Protein AF-A0A2V8QNL8-F1 (afdb_monomer)

Mean predicted aligned error: 15.17 Å

Solvent-accessible surface area (backbone atoms only — not comparable to full-atom values): 14678 Å² total; per-residue (Å²): 123,71,48,75,47,72,72,61,85,53,64,70,56,52,51,50,39,49,54,65,70,40,62,40,84,85,78,70,39,63,79,64,51,62,80,66,49,17,72,78,69,76,38,58,62,91,46,43,66,59,54,35,57,70,34,32,51,38,27,34,84,82,49,39,17,78,85,78,63,50,55,43,69,48,94,40,76,65,52,44,54,50,49,53,55,48,35,75,71,65,78,61,47,75,45,70,68,62,52,50,53,50,53,50,51,53,50,54,52,50,50,53,50,50,53,51,50,51,51,51,52,50,53,49,49,53,51,44,45,51,48,38,40,54,55,25,57,67,50,74,78,48,88,70,80,51,83,88,70,56,50,72,69,57,51,53,42,50,57,51,49,59,72,73,66,51,100,80,66,64,68,66,62,58,52,63,73,62,71,80,74,83,80,89,58,92,79,55,78,82,76,74,86,75,77,78,67,55,73,70,54,54,50,51,42,50,51,58,32,42,77,68,63,74,55,81,62,56,69,85,61,61,53,69,31,45,40,72,54,91,94,39,84,74,45,7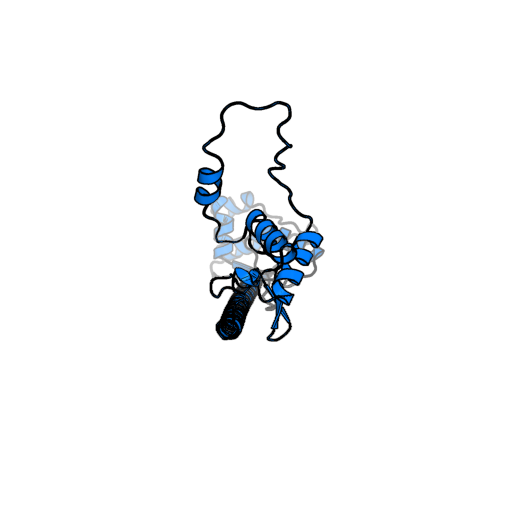8,43,73,84,62,64,127

Nearest PDB structures (foldseek):
  5yzg-assembly1_L  TM=1.774E-01  e=3.575E+00  Homo sapiens

pLDDT: mean 75.24, std 19.4, range [27.64, 95.44]

Foldseek 3Di:
DWDKDFPDPPPLLVVLLCLQPDADPPVRDRPDDLVNSCVVSVHPSVCSLVSSVNGIWTWDPQAAAPPPRHTDTDSHPVSVVVVVVVCVVPVHDHDPVVVVVVVVVVVVVVVVVVVVVVVVVVVVQVLLLVLLVVQQVVLVPDDDQDPVNDDPVLVVLVVVLLLQDDPDDDPVVVVVVPPDDDDDDPPPDPPPSDPNDDPVVNVVSVVVCVVVSNDGRDSPDGSQQFDDDPSDTPDGHNVSPD

Structure (mmCIF, N/CA/C/O backbone):
data_AF-A0A2V8QNL8-F1
#
_entry.id   AF-A0A2V8QNL8-F1
#
loop_
_atom_site.group_PDB
_atom_site.id
_atom_site.type_symbol
_atom_site.label_atom_id
_atom_site.label_alt_id
_atom_site.label_comp_id
_atom_site.label_asym_id
_atom_site.label_entity_id
_atom_site.label_seq_id
_atom_site.pdbx_PDB_ins_code
_atom_site.Cartn_x
_atom_site.Cartn_y
_atom_site.Cartn_z
_atom_site.occupancy
_atom_site.B_iso_or_equiv
_atom_site.auth_seq_id
_atom_site.auth_comp_id
_atom_site.auth_asym_id
_atom_site.auth_atom_id
_atom_site.pdbx_PDB_model_num
ATOM 1 N N . MET A 1 1 ? 15.454 -11.664 -29.524 1.00 58.16 1 MET A N 1
ATOM 2 C CA . MET A 1 1 ? 16.053 -10.457 -30.137 1.00 58.16 1 MET A CA 1
ATOM 3 C C . MET A 1 1 ? 15.243 -9.260 -29.664 1.00 58.16 1 MET A C 1
ATOM 5 O O . MET A 1 1 ? 14.024 -9.381 -29.619 1.00 58.16 1 MET A O 1
ATOM 9 N N . SER A 1 2 ? 15.881 -8.173 -29.230 1.00 70.50 2 SER A N 1
ATOM 10 C CA . SER A 1 2 ? 15.188 -6.913 -28.929 1.00 70.50 2 SER A CA 1
ATOM 11 C C . SER A 1 2 ? 14.752 -6.240 -30.235 1.00 70.50 2 SER A C 1
ATOM 13 O O . SER A 1 2 ? 15.436 -6.346 -31.251 1.00 70.50 2 SER A O 1
ATOM 15 N N . THR A 1 3 ? 13.598 -5.577 -30.219 1.00 83.12 3 THR A N 1
ATOM 16 C CA . THR A 1 3 ? 13.119 -4.756 -31.337 1.00 83.12 3 THR A CA 1
ATOM 17 C C . THR A 1 3 ? 13.570 -3.324 -31.090 1.00 83.12 3 THR A C 1
ATOM 19 O O . THR A 1 3 ? 13.261 -2.763 -30.036 1.00 83.12 3 THR A O 1
ATOM 22 N N . THR A 1 4 ? 14.313 -2.742 -32.031 1.00 87.88 4 THR A N 1
ATOM 23 C CA . THR A 1 4 ? 14.786 -1.356 -31.958 1.00 87.88 4 THR A CA 1
ATOM 24 C C . THR A 1 4 ? 13.962 -0.465 -32.878 1.00 87.88 4 THR A C 1
ATOM 26 O O . THR A 1 4 ? 13.873 -0.698 -34.083 1.00 87.88 4 THR A O 1
ATOM 29 N N . LYS A 1 5 ? 13.359 0.577 -32.307 1.00 91.12 5 LYS A N 1
ATOM 30 C CA . LYS A 1 5 ? 12.703 1.653 -33.053 1.00 91.12 5 LYS A CA 1
ATOM 31 C C . LYS A 1 5 ? 13.628 2.865 -33.053 1.00 91.12 5 LYS A C 1
ATOM 33 O O . LYS A 1 5 ? 13.980 3.354 -31.984 1.00 91.12 5 LYS A O 1
ATOM 38 N N . PHE A 1 6 ? 14.036 3.337 -34.226 1.00 93.38 6 PHE A N 1
ATOM 39 C CA . PHE A 1 6 ? 14.915 4.504 -34.344 1.00 93.38 6 PHE A CA 1
ATOM 40 C C . PHE A 1 6 ? 14.104 5.803 -34.264 1.00 93.38 6 PHE A C 1
ATOM 42 O O . PHE A 1 6 ? 12.992 5.876 -34.786 1.00 93.38 6 PHE A O 1
ATOM 49 N N . LEU A 1 7 ? 14.657 6.797 -33.572 1.00 92.75 7 LEU A N 1
ATOM 50 C CA . LEU A 1 7 ? 14.067 8.122 -33.345 1.00 92.75 7 LEU A CA 1
ATOM 51 C C . LEU A 1 7 ? 14.741 9.217 -34.188 1.00 92.75 7 LEU A C 1
ATOM 53 O O . LEU A 1 7 ? 14.333 10.372 -34.135 1.00 92.75 7 LEU A O 1
ATOM 57 N N . THR A 1 8 ? 15.774 8.857 -34.947 1.00 92.00 8 THR A N 1
ATOM 58 C CA . THR A 1 8 ? 16.546 9.743 -35.823 1.00 92.00 8 THR A CA 1
ATOM 59 C C . THR A 1 8 ? 16.680 9.124 -37.212 1.00 92.00 8 THR A C 1
ATOM 61 O O . THR A 1 8 ? 16.542 7.908 -37.361 1.00 92.00 8 THR A O 1
ATOM 64 N N . GLU A 1 9 ? 16.976 9.962 -38.202 1.00 91.75 9 GLU A N 1
ATOM 65 C CA . GLU A 1 9 ? 17.291 9.576 -39.584 1.00 91.75 9 GLU A CA 1
ATOM 66 C C . GLU A 1 9 ? 18.806 9.523 -39.850 1.00 91.75 9 GLU A C 1
ATOM 68 O O . GLU A 1 9 ? 19.230 9.073 -40.910 1.00 91.75 9 GLU A O 1
ATOM 73 N N . ASP A 1 10 ? 19.637 9.950 -38.890 1.00 92.44 10 ASP A N 1
ATOM 74 C CA . ASP A 1 10 ? 21.097 9.900 -39.013 1.00 92.44 10 ASP A CA 1
ATOM 75 C C . ASP A 1 10 ? 21.589 8.443 -39.074 1.00 92.44 10 ASP A C 1
ATOM 77 O O . ASP A 1 10 ? 21.612 7.722 -38.069 1.00 92.44 10 ASP A O 1
ATOM 81 N N . GLU A 1 11 ? 22.013 8.015 -40.266 1.00 92.38 11 GLU A N 1
ATOM 82 C CA . GLU A 1 11 ? 22.490 6.656 -40.532 1.00 92.38 11 GLU A CA 1
ATOM 83 C C . GLU A 1 11 ? 23.670 6.249 -39.641 1.00 92.38 11 GLU A C 1
ATOM 85 O O . GLU A 1 11 ? 23.767 5.084 -39.237 1.00 92.38 11 GLU A O 1
ATOM 90 N N . HIS A 1 12 ? 24.538 7.198 -39.278 1.00 92.31 12 HIS A N 1
ATOM 91 C CA . HIS A 1 12 ? 25.698 6.937 -38.433 1.00 92.31 12 HIS A CA 1
ATOM 92 C C . HIS A 1 12 ? 25.268 6.604 -36.996 1.00 92.31 12 HIS A C 1
ATOM 94 O O . HIS A 1 12 ? 25.759 5.642 -36.393 1.00 92.31 12 HIS A O 1
ATOM 100 N N . LEU A 1 13 ? 24.282 7.329 -36.458 1.00 92.12 13 LEU A N 1
ATOM 101 C CA . LEU A 1 13 ? 23.710 7.043 -35.137 1.00 92.12 13 LEU A CA 1
ATOM 102 C C . LEU A 1 13 ? 22.849 5.773 -35.143 1.00 92.12 13 LEU A C 1
ATOM 104 O O . LEU A 1 13 ? 22.927 4.968 -34.210 1.00 92.12 13 LEU A O 1
ATOM 108 N N . ILE A 1 14 ? 22.089 5.529 -36.214 1.00 93.31 14 ILE A N 1
ATOM 109 C CA . ILE A 1 14 ? 21.338 4.277 -36.397 1.00 93.31 14 ILE A CA 1
ATOM 110 C C . ILE A 1 14 ? 22.293 3.077 -36.375 1.00 93.31 14 ILE A C 1
ATOM 112 O O . ILE A 1 14 ? 22.016 2.075 -35.705 1.00 93.31 14 ILE A O 1
ATOM 116 N N . GLN A 1 15 ? 23.432 3.164 -37.068 1.00 93.06 15 GLN A N 1
ATOM 117 C CA . GLN A 1 15 ? 24.430 2.095 -37.086 1.00 93.06 15 GLN A CA 1
ATOM 118 C C . GLN A 1 15 ? 25.045 1.861 -35.700 1.00 93.06 15 GLN A C 1
ATOM 120 O O . GLN A 1 15 ? 25.181 0.705 -35.286 1.00 93.06 15 GLN A O 1
ATOM 125 N N . LEU A 1 16 ? 25.349 2.929 -34.954 1.00 92.94 16 LEU A N 1
ATOM 126 C CA . LEU A 1 16 ? 25.790 2.830 -33.560 1.00 92.94 16 LEU A CA 1
ATOM 127 C C . LEU A 1 16 ? 24.760 2.085 -32.703 1.00 92.94 16 LEU A C 1
ATOM 129 O O . LEU A 1 16 ? 25.118 1.151 -31.987 1.00 92.94 16 LEU A O 1
ATOM 133 N N . ALA A 1 17 ? 23.486 2.472 -32.787 1.00 92.25 17 ALA A N 1
ATOM 134 C CA . ALA A 1 17 ? 22.404 1.855 -32.027 1.00 92.25 17 ALA A CA 1
ATOM 135 C C . ALA A 1 17 ? 22.202 0.371 -32.387 1.00 92.25 17 ALA A C 1
ATOM 137 O O . ALA A 1 17 ? 21.969 -0.448 -31.495 1.00 92.25 17 ALA A O 1
ATOM 138 N N . ARG A 1 18 ? 22.356 -0.004 -33.667 1.00 92.31 18 ARG A 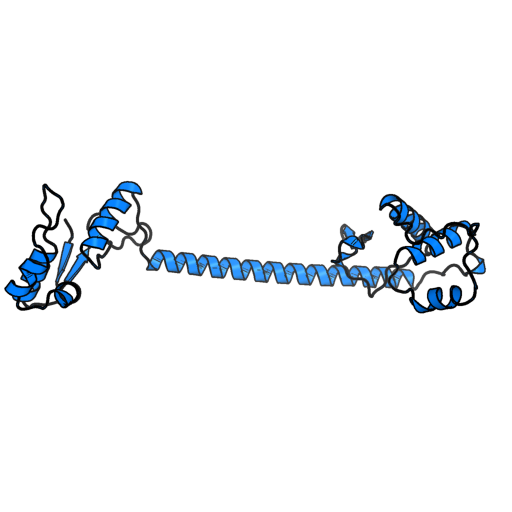N 1
ATOM 139 C CA . ARG A 1 18 ? 22.322 -1.410 -34.114 1.00 92.31 18 ARG A CA 1
ATOM 140 C C . ARG A 1 18 ? 23.447 -2.230 -33.490 1.00 92.31 18 ARG A C 1
ATOM 142 O O . ARG A 1 18 ? 23.162 -3.248 -32.873 1.00 92.31 18 ARG A O 1
ATOM 149 N N . LEU A 1 19 ? 24.695 -1.766 -33.588 1.00 92.12 19 LEU A N 1
ATOM 150 C CA . LEU A 1 19 ? 25.849 -2.450 -32.984 1.00 92.12 19 LEU A CA 1
ATOM 151 C C . LEU A 1 19 ? 25.768 -2.460 -31.452 1.00 92.12 19 LEU A C 1
ATOM 153 O O . LEU A 1 19 ? 26.225 -3.393 -30.792 1.00 92.12 19 LEU A O 1
ATOM 157 N N . TYR A 1 20 ? 25.169 -1.425 -30.860 1.00 92.31 20 TYR A N 1
ATOM 158 C CA . TYR A 1 20 ? 24.947 -1.382 -29.425 1.00 92.31 20 TYR A CA 1
ATOM 159 C C . TYR A 1 20 ? 23.967 -2.477 -28.977 1.00 92.31 20 TYR A C 1
ATOM 161 O O . TYR A 1 20 ? 24.237 -3.163 -27.994 1.00 92.31 20 TYR A O 1
ATOM 169 N N . TRP A 1 21 ? 22.852 -2.671 -29.677 1.00 92.31 21 TRP A N 1
ATOM 170 C CA . TRP A 1 21 ? 21.838 -3.662 -29.300 1.00 92.31 21 TRP A CA 1
ATOM 171 C C . TRP A 1 21 ? 22.020 -5.039 -29.947 1.00 92.31 21 TRP A C 1
ATOM 173 O O . TRP A 1 21 ? 21.211 -5.934 -29.701 1.00 92.31 21 TRP A O 1
ATOM 183 N N . GLU A 1 22 ? 23.079 -5.227 -30.733 1.00 90.25 22 GLU A N 1
ATOM 184 C CA . GLU A 1 22 ? 23.431 -6.517 -31.314 1.00 90.25 22 GLU A CA 1
ATOM 185 C C . GLU A 1 22 ? 23.706 -7.546 -30.213 1.00 90.25 22 GLU A C 1
ATOM 187 O O . GLU A 1 22 ? 24.444 -7.290 -29.260 1.00 90.25 22 GLU A O 1
ATOM 192 N N . LEU A 1 23 ? 23.080 -8.711 -30.350 1.00 86.75 23 LEU A N 1
ATOM 193 C CA . LEU A 1 23 ? 23.221 -9.836 -29.440 1.00 86.75 23 LEU A CA 1
ATOM 194 C C . LEU A 1 23 ? 23.772 -11.017 -30.216 1.00 86.75 23 LEU A C 1
ATOM 196 O O . LEU A 1 23 ? 23.202 -11.401 -31.242 1.00 86.75 23 LEU A O 1
ATOM 200 N N . ASP A 1 24 ? 24.823 -11.615 -29.675 1.00 85.00 24 ASP A N 1
ATOM 201 C CA . ASP A 1 24 ? 25.287 -12.912 -30.129 1.00 85.00 24 ASP A CA 1
ATOM 202 C C . ASP A 1 24 ? 24.191 -13.953 -29.851 1.00 85.00 24 ASP A C 1
ATOM 204 O O . ASP A 1 24 ? 23.648 -14.034 -28.742 1.00 85.00 24 ASP A O 1
ATOM 208 N N . ARG A 1 25 ? 23.802 -14.715 -30.876 1.00 77.19 25 ARG A N 1
ATOM 209 C CA . ARG A 1 25 ? 22.722 -15.705 -30.764 1.00 77.19 25 ARG A CA 1
ATOM 210 C C . ARG A 1 25 ? 23.146 -16.931 -29.958 1.00 77.19 25 ARG A C 1
ATOM 212 O O . ARG A 1 25 ? 22.280 -17.536 -29.325 1.00 77.19 25 ARG A O 1
ATOM 219 N N . GLU A 1 26 ? 24.430 -17.276 -29.980 1.00 77.31 26 GLU A N 1
ATOM 220 C CA . GLU A 1 26 ? 24.973 -18.459 -29.314 1.00 77.31 26 GLU A CA 1
ATOM 221 C C . GLU A 1 26 ? 25.292 -18.142 -27.855 1.00 77.31 26 GLU A C 1
ATOM 223 O O . GLU A 1 26 ? 24.767 -18.783 -26.942 1.00 77.31 26 GLU A O 1
ATOM 228 N N . GLU A 1 27 ? 26.066 -17.081 -27.622 1.00 75.19 27 GLU A N 1
ATOM 229 C CA . GLU A 1 27 ? 26.502 -16.713 -26.273 1.00 75.19 27 GLU A CA 1
ATOM 230 C C . GLU A 1 27 ? 25.476 -15.869 -25.499 1.00 75.19 27 GLU A C 1
ATOM 232 O O . GLU A 1 27 ? 25.607 -15.676 -24.287 1.00 75.19 27 GLU A O 1
ATOM 237 N N . LYS A 1 28 ? 24.435 -15.352 -26.174 1.00 77.88 28 LYS A N 1
ATOM 238 C CA . LYS A 1 28 ? 23.442 -14.410 -25.610 1.00 77.88 28 LYS A CA 1
ATOM 239 C C . LYS A 1 28 ? 24.093 -13.189 -24.944 1.00 77.88 28 LYS A C 1
ATOM 241 O O . LYS A 1 28 ? 23.528 -12.597 -24.019 1.00 77.88 28 LYS A O 1
ATOM 246 N N . THR A 1 29 ? 25.276 -12.810 -25.413 1.00 84.19 29 THR A N 1
ATOM 247 C CA . THR A 1 29 ? 26.090 -11.702 -24.910 1.00 84.19 29 THR A CA 1
ATOM 248 C C . THR A 1 29 ? 26.121 -10.559 -25.924 1.00 84.19 29 THR A C 1
ATOM 250 O O . THR A 1 29 ? 25.697 -10.697 -27.070 1.00 84.19 29 THR A O 1
ATOM 253 N N . PHE A 1 30 ? 26.577 -9.386 -25.482 1.00 89.44 30 PHE A N 1
ATOM 254 C CA . PHE A 1 30 ? 26.785 -8.240 -26.366 1.00 89.44 30 PHE A CA 1
ATOM 255 C C . PHE A 1 30 ? 28.228 -8.277 -26.894 1.00 89.44 30 PHE A C 1
ATOM 257 O O . PHE A 1 30 ? 29.138 -8.013 -26.101 1.00 89.44 30 PHE A O 1
ATOM 264 N N . PRO A 1 31 ? 28.458 -8.557 -28.191 1.00 87.69 31 PRO A N 1
ATOM 265 C CA . PRO A 1 31 ? 29.802 -8.789 -28.724 1.00 87.69 31 PRO A CA 1
ATOM 266 C C . PRO A 1 31 ? 30.654 -7.511 -28.740 1.00 87.69 31 PRO A C 1
ATOM 268 O O . PRO A 1 31 ? 31.860 -7.542 -28.498 1.00 87.69 31 PRO A O 1
ATOM 271 N N . HIS A 1 32 ? 30.030 -6.349 -28.961 1.00 88.50 32 HIS A N 1
ATOM 272 C CA . HIS A 1 32 ? 30.741 -5.070 -29.051 1.00 88.50 32 HIS A CA 1
ATOM 273 C C . HIS A 1 32 ? 30.862 -4.394 -27.690 1.00 88.50 32 HIS A C 1
ATOM 275 O O . HIS A 1 32 ? 29.868 -3.919 -27.135 1.00 88.50 32 HIS A O 1
ATOM 281 N N . GLN A 1 33 ? 32.077 -4.266 -27.158 1.00 87.44 33 GLN A N 1
ATOM 282 C CA . GLN A 1 33 ? 32.316 -3.514 -25.923 1.00 87.44 33 GLN A CA 1
ATOM 283 C C . GLN A 1 33 ? 32.180 -2.000 -26.146 1.00 87.44 33 GLN A C 1
ATOM 285 O O . GLN A 1 33 ? 32.613 -1.473 -27.171 1.00 87.44 33 GLN A O 1
ATOM 290 N N . LEU A 1 34 ? 31.683 -1.258 -25.148 1.00 87.06 34 LEU A N 1
ATOM 291 C CA . LEU A 1 34 ? 31.524 0.206 -25.245 1.00 87.06 34 LEU A CA 1
ATOM 292 C C . LEU A 1 34 ? 32.842 0.926 -25.574 1.00 87.06 34 LEU A C 1
ATOM 294 O O . LEU A 1 34 ? 32.853 1.872 -26.355 1.00 87.06 34 LEU A O 1
ATOM 298 N N . LYS A 1 35 ? 33.963 0.434 -25.027 1.00 87.25 35 LYS A N 1
ATOM 299 C CA . LYS A 1 35 ? 35.310 0.961 -25.295 1.00 87.25 35 LYS A CA 1
ATOM 300 C C . LYS A 1 35 ? 35.730 0.822 -26.761 1.00 87.25 35 LYS A C 1
ATOM 302 O O . LYS A 1 35 ? 36.497 1.647 -27.235 1.00 87.25 35 LYS A O 1
ATOM 307 N N . SER A 1 36 ? 35.227 -0.197 -27.461 1.00 89.38 36 SER A N 1
ATOM 308 C CA . SER A 1 36 ? 35.508 -0.418 -28.886 1.00 89.38 36 SER A CA 1
ATOM 309 C C . SER A 1 36 ? 34.624 0.438 -29.799 1.00 89.38 36 SER A C 1
ATOM 311 O O . SER A 1 36 ? 35.075 0.896 -30.845 1.00 89.38 36 SER A O 1
ATOM 313 N N . LEU A 1 37 ? 33.385 0.717 -29.380 1.00 90.81 37 LEU A N 1
ATOM 314 C CA . LEU A 1 37 ? 32.440 1.536 -30.144 1.00 90.81 37 LEU A CA 1
ATOM 315 C C . LEU A 1 37 ? 32.742 3.039 -30.029 1.00 90.81 37 LEU A C 1
ATOM 317 O O . LEU A 1 37 ? 32.618 3.760 -31.011 1.00 90.81 37 LEU A O 1
ATOM 321 N N . ALA A 1 38 ? 33.183 3.509 -28.860 1.00 90.44 38 ALA A N 1
ATOM 322 C CA . ALA A 1 38 ? 33.476 4.922 -28.603 1.00 90.44 38 ALA A CA 1
ATOM 323 C C . ALA A 1 38 ? 34.408 5.595 -29.643 1.00 90.44 38 ALA A C 1
ATOM 325 O O . ALA A 1 38 ? 33.994 6.592 -30.239 1.00 90.44 38 ALA A O 1
ATOM 326 N N . PRO A 1 39 ? 35.620 5.072 -29.935 1.00 89.75 39 PRO A N 1
ATOM 327 C CA . PRO A 1 39 ? 36.499 5.681 -30.934 1.00 89.75 39 PRO A CA 1
ATOM 328 C C . PRO A 1 39 ? 35.952 5.549 -32.361 1.00 89.75 39 PRO A C 1
ATOM 330 O O . PRO A 1 39 ? 36.131 6.461 -33.161 1.00 89.75 39 PRO A O 1
ATOM 333 N N . ARG A 1 40 ? 35.244 4.454 -32.677 1.00 90.88 40 ARG A N 1
ATOM 334 C CA . ARG A 1 40 ? 34.705 4.182 -34.021 1.00 90.88 40 ARG A CA 1
ATOM 335 C C . ARG A 1 40 ? 33.639 5.189 -34.456 1.00 90.88 40 ARG A C 1
ATOM 337 O O . ARG A 1 40 ? 33.535 5.468 -35.642 1.00 90.88 40 ARG A O 1
ATOM 344 N N . PHE A 1 41 ? 32.879 5.722 -33.504 1.00 91.88 41 PHE A N 1
ATOM 345 C CA . PHE A 1 41 ? 31.808 6.690 -33.756 1.00 91.88 41 PHE A CA 1
ATOM 346 C C . PHE A 1 41 ? 32.153 8.103 -33.259 1.00 91.88 41 PHE A C 1
ATOM 348 O O . PHE A 1 41 ? 31.270 8.952 -33.196 1.00 91.88 41 PHE A O 1
ATOM 355 N N . ALA A 1 42 ? 33.414 8.357 -32.881 1.00 91.44 42 ALA A N 1
ATOM 356 C CA . ALA A 1 42 ? 33.881 9.635 -32.333 1.00 91.44 42 ALA A CA 1
ATOM 357 C C . ALA A 1 42 ? 33.048 10.161 -31.137 1.00 91.44 42 ALA A C 1
ATOM 359 O O . ALA A 1 42 ? 32.912 11.368 -30.939 1.00 91.44 42 ALA A O 1
ATOM 360 N N . ILE A 1 43 ? 32.508 9.257 -30.309 1.00 91.12 43 ILE A N 1
ATOM 361 C CA . ILE A 1 43 ? 31.683 9.593 -29.138 1.00 91.12 43 ILE A CA 1
ATOM 362 C C . ILE A 1 43 ? 32.417 9.173 -27.859 1.00 91.12 43 ILE A C 1
ATOM 364 O O . ILE A 1 43 ? 32.839 8.020 -27.743 1.00 91.12 43 ILE A O 1
ATOM 368 N N . PRO A 1 44 ? 32.532 10.052 -26.846 1.00 90.81 44 PRO A N 1
ATOM 369 C CA . PRO A 1 44 ? 33.084 9.681 -25.548 1.00 90.81 44 PRO A CA 1
ATOM 370 C C . PRO A 1 44 ? 32.356 8.478 -24.931 1.00 90.81 44 PRO A C 1
ATOM 372 O O . PRO A 1 44 ? 31.126 8.446 -24.874 1.00 90.81 44 PRO A O 1
ATOM 375 N N . ALA A 1 45 ? 33.102 7.500 -24.409 1.00 87.69 45 ALA A N 1
ATOM 376 C CA . ALA A 1 45 ? 32.528 6.256 -23.879 1.00 87.69 45 ALA A CA 1
ATOM 377 C C . ALA A 1 45 ? 31.478 6.483 -22.772 1.00 87.69 45 ALA A C 1
ATOM 379 O O . ALA A 1 45 ? 30.515 5.727 -22.670 1.00 87.69 45 ALA A O 1
ATOM 380 N N . ASN A 1 46 ? 31.634 7.543 -21.973 1.00 88.62 46 ASN A N 1
ATOM 381 C CA . ASN A 1 46 ? 30.679 7.939 -20.933 1.00 88.62 46 ASN A CA 1
ATOM 382 C C . ASN A 1 46 ? 29.361 8.516 -21.482 1.00 88.62 46 ASN A C 1
ATOM 384 O O . ASN A 1 46 ? 28.362 8.515 -20.769 1.00 88.62 46 ASN A O 1
ATOM 388 N N . LYS A 1 47 ? 29.341 9.000 -22.729 1.00 91.12 47 LYS A N 1
ATOM 389 C CA . LYS A 1 47 ? 28.145 9.537 -23.395 1.00 91.12 47 LYS A CA 1
ATOM 390 C C . LYS A 1 47 ? 27.456 8.516 -24.296 1.00 91.12 47 LYS A C 1
ATOM 392 O O . LYS A 1 47 ? 26.275 8.676 -24.572 1.00 91.12 47 LYS A O 1
ATOM 397 N N . LEU A 1 48 ? 28.152 7.450 -24.689 1.00 91.56 48 LEU A N 1
ATOM 398 C CA . LEU A 1 48 ? 27.680 6.483 -25.681 1.00 91.56 48 LEU A CA 1
ATOM 399 C C . LEU A 1 48 ? 26.303 5.893 -25.346 1.00 91.56 48 LEU A C 1
ATOM 401 O O . LEU A 1 48 ? 25.412 5.926 -26.188 1.00 91.56 48 LEU A O 1
ATOM 405 N N . THR A 1 49 ? 26.091 5.412 -24.116 1.00 91.38 49 THR A N 1
ATOM 406 C CA . THR A 1 49 ? 24.784 4.866 -23.706 1.00 91.38 49 THR A CA 1
ATOM 407 C C . THR A 1 49 ? 23.678 5.911 -23.818 1.00 91.38 49 THR A C 1
ATOM 409 O O . THR A 1 49 ? 22.621 5.615 -24.361 1.00 91.38 49 THR A O 1
ATOM 412 N N . LYS A 1 50 ? 23.932 7.143 -23.360 1.00 92.44 50 LYS A N 1
ATOM 413 C CA . LYS A 1 50 ? 22.960 8.236 -23.450 1.00 92.44 50 LYS A CA 1
ATOM 414 C C . LYS A 1 50 ? 22.618 8.545 -24.910 1.00 92.44 50 LYS A C 1
ATOM 416 O O . LYS A 1 50 ? 21.444 8.579 -25.252 1.00 92.44 50 LYS A O 1
ATOM 421 N N . THR A 1 51 ? 23.630 8.670 -25.767 1.00 92.56 51 THR A N 1
ATOM 422 C CA . THR A 1 51 ? 23.438 8.902 -27.204 1.00 92.56 51 THR A CA 1
ATOM 423 C C . THR A 1 51 ? 22.611 7.789 -27.850 1.00 92.56 51 THR A C 1
ATOM 425 O O . THR A 1 51 ? 21.717 8.076 -28.637 1.00 92.56 51 THR A O 1
ATOM 428 N N . VAL A 1 52 ? 22.842 6.521 -27.491 1.00 92.75 52 VAL A N 1
ATOM 429 C CA . VAL A 1 52 ? 22.051 5.395 -28.015 1.00 92.75 52 VAL A CA 1
ATOM 430 C C . VAL A 1 52 ? 20.588 5.453 -27.565 1.00 92.75 52 VAL A C 1
ATOM 432 O O . VAL A 1 52 ? 19.707 5.194 -28.383 1.00 92.75 52 VAL A O 1
ATOM 435 N N . LEU A 1 53 ? 20.315 5.809 -26.307 1.00 91.19 53 LEU A N 1
ATOM 436 C CA . LEU A 1 53 ? 18.944 5.932 -25.789 1.00 91.19 53 LEU A CA 1
ATOM 437 C C . LEU A 1 53 ? 18.183 7.114 -26.403 1.00 91.19 53 LEU A C 1
ATOM 439 O O . LEU A 1 53 ? 16.980 7.025 -26.614 1.00 91.19 53 LEU A O 1
ATOM 443 N N . GLU A 1 54 ? 18.878 8.205 -26.730 1.00 93.25 54 GLU A N 1
ATOM 444 C CA . GLU A 1 54 ? 18.299 9.336 -27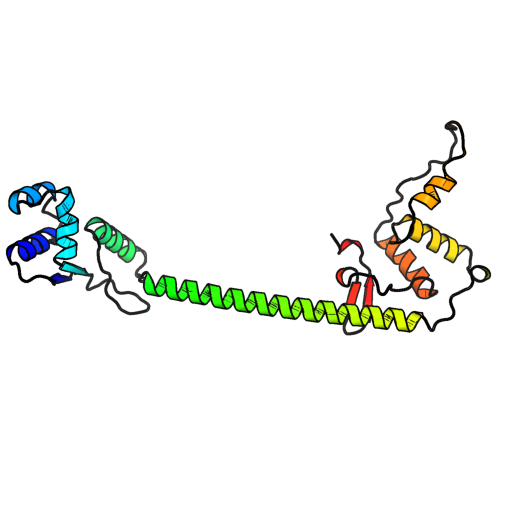.472 1.00 93.25 54 GLU A CA 1
ATOM 445 C C . GLU A 1 54 ? 18.043 8.978 -28.949 1.00 93.25 54 GLU A C 1
ATOM 447 O O . GLU A 1 54 ? 17.152 9.530 -29.587 1.00 93.25 54 GLU A O 1
ATOM 452 N N . THR A 1 55 ? 18.806 8.023 -29.490 1.00 93.25 55 THR A N 1
ATOM 453 C CA . THR A 1 55 ? 18.741 7.588 -30.894 1.00 93.25 55 THR A CA 1
ATOM 454 C C . THR A 1 55 ? 17.673 6.520 -31.138 1.00 93.25 55 THR A C 1
ATOM 456 O O . THR A 1 55 ? 17.116 6.443 -32.236 1.00 93.25 55 THR A O 1
ATOM 459 N N . CYS A 1 56 ? 17.401 5.646 -30.165 1.00 93.62 56 CYS A N 1
ATOM 460 C CA . CYS A 1 56 ? 16.487 4.523 -30.352 1.00 93.62 56 CYS A CA 1
ATOM 461 C C . CYS A 1 56 ? 15.793 4.074 -29.063 1.00 93.62 56 CYS A C 1
ATOM 463 O O . CYS A 1 56 ? 16.354 4.134 -27.972 1.00 93.62 56 CYS A O 1
ATOM 465 N N . GLU A 1 57 ? 14.599 3.506 -29.225 1.00 92.75 57 GLU A N 1
ATOM 466 C CA . GLU A 1 57 ? 13.923 2.733 -28.187 1.00 92.75 57 GLU A CA 1
ATOM 467 C C . GLU A 1 57 ? 14.168 1.239 -28.427 1.00 92.75 57 GLU A C 1
ATOM 469 O O . GLU A 1 57 ? 13.753 0.687 -29.452 1.00 92.75 57 GLU A O 1
ATOM 474 N N . ALA A 1 58 ? 14.811 0.564 -27.474 1.00 92.38 58 ALA A N 1
ATOM 475 C CA . ALA A 1 58 ? 14.929 -0.890 -27.476 1.00 92.38 58 ALA A CA 1
ATOM 476 C C . ALA A 1 58 ? 13.831 -1.509 -26.613 1.00 92.38 58 ALA A C 1
ATOM 478 O O . ALA A 1 58 ? 13.658 -1.146 -25.449 1.00 92.38 58 ALA A O 1
ATOM 479 N N . SER A 1 59 ? 13.102 -2.469 -27.174 1.00 91.75 59 SER A N 1
ATOM 480 C CA . SER A 1 59 ? 12.001 -3.144 -26.490 1.00 91.75 59 SER A CA 1
ATOM 481 C C . SER A 1 59 ? 12.018 -4.656 -26.689 1.00 91.75 59 SER A C 1
ATOM 483 O O . SER A 1 59 ? 12.655 -5.185 -27.605 1.00 91.75 59 SER A O 1
ATOM 485 N N . SER A 1 60 ? 11.337 -5.375 -25.803 1.00 87.69 60 SER A N 1
ATOM 486 C CA . SER A 1 60 ? 11.166 -6.821 -25.901 1.00 87.69 60 SER A CA 1
ATOM 487 C C . SER A 1 60 ? 9.927 -7.179 -26.714 1.00 87.69 60 SER A C 1
ATOM 489 O O . SER A 1 60 ? 8.838 -6.756 -26.336 1.00 87.69 60 SER A O 1
ATOM 491 N N . PRO A 1 61 ? 10.034 -8.020 -27.756 1.00 80.81 61 PRO A N 1
ATOM 492 C CA . PRO A 1 61 ? 8.847 -8.588 -28.390 1.00 80.81 61 PRO A CA 1
ATOM 493 C C . PRO A 1 61 ? 8.196 -9.692 -27.537 1.00 80.81 61 PRO A C 1
ATOM 495 O O . PRO A 1 61 ? 7.040 -10.020 -27.760 1.00 80.81 61 PRO A O 1
ATOM 498 N N . ALA A 1 62 ? 8.929 -10.276 -26.580 1.00 86.38 62 ALA A N 1
ATOM 499 C CA . ALA A 1 62 ? 8.459 -11.401 -25.767 1.00 86.38 62 ALA A CA 1
ATOM 500 C C . ALA A 1 62 ? 8.006 -10.986 -24.359 1.00 86.38 62 ALA A C 1
ATOM 502 O O . ALA A 1 62 ? 7.067 -11.558 -23.818 1.00 86.38 62 ALA A O 1
ATOM 503 N N . ILE A 1 63 ? 8.670 -9.995 -23.754 1.00 90.88 63 ILE A N 1
ATOM 504 C CA . ILE A 1 63 ? 8.348 -9.533 -22.400 1.00 90.88 63 ILE A CA 1
ATOM 505 C C . ILE A 1 63 ? 7.385 -8.352 -22.500 1.00 90.88 63 ILE A C 1
ATOM 507 O O . ILE A 1 63 ? 7.792 -7.232 -22.821 1.00 90.88 63 ILE A O 1
ATOM 511 N N . VAL A 1 64 ? 6.117 -8.607 -22.189 1.00 93.06 64 VAL A N 1
ATOM 512 C CA . VAL A 1 64 ? 5.045 -7.605 -22.154 1.00 93.06 64 VAL A CA 1
ATOM 513 C C . VAL A 1 64 ? 4.475 -7.475 -20.748 1.00 93.06 64 VAL A C 1
ATOM 515 O O . VAL A 1 64 ? 4.542 -8.408 -19.949 1.00 93.06 64 VAL A O 1
ATOM 518 N N . CYS A 1 65 ? 3.947 -6.296 -20.429 1.00 93.62 65 CYS A N 1
ATOM 519 C CA . CYS A 1 65 ? 3.282 -6.053 -19.158 1.00 93.62 65 CYS A CA 1
ATOM 520 C C . CYS A 1 65 ? 2.001 -6.889 -19.081 1.00 93.62 65 CYS A C 1
ATOM 522 O O . CYS A 1 65 ? 1.137 -6.756 -19.944 1.00 93.62 65 CYS A O 1
ATOM 524 N N . GLU A 1 66 ? 1.846 -7.684 -18.026 1.00 94.00 66 GLU A N 1
ATOM 525 C CA . GLU A 1 66 ? 0.661 -8.530 -17.820 1.00 94.00 66 GLU A CA 1
ATOM 526 C C . GLU A 1 66 ? -0.650 -7.732 -17.696 1.00 94.00 66 GLU A C 1
ATOM 528 O O . GLU A 1 66 ? -1.721 -8.252 -17.988 1.00 94.00 66 GLU A O 1
ATOM 533 N N . THR A 1 67 ? -0.577 -6.460 -17.289 1.00 93.81 67 THR A N 1
ATOM 534 C CA . THR A 1 67 ? -1.759 -5.617 -17.052 1.00 93.81 67 THR A CA 1
ATOM 535 C C . THR A 1 67 ? -2.165 -4.803 -18.280 1.00 93.81 67 THR A C 1
ATOM 537 O O . THR A 1 67 ? -3.344 -4.725 -18.603 1.00 93.81 67 THR A O 1
ATOM 540 N N . CYS A 1 68 ? -1.209 -4.159 -18.958 1.00 94.19 68 CYS A N 1
ATOM 541 C CA . CYS A 1 68 ? -1.503 -3.245 -20.073 1.00 94.19 68 CYS A CA 1
ATOM 542 C C . CYS A 1 68 ? -0.960 -3.704 -21.432 1.00 94.19 68 CYS A C 1
ATOM 544 O O . CYS A 1 68 ? -1.095 -2.974 -22.410 1.00 94.19 68 CYS A O 1
ATOM 546 N N . GLY A 1 69 ? -0.287 -4.856 -21.505 1.00 92.06 69 GLY A N 1
ATOM 547 C CA . GLY A 1 69 ? 0.252 -5.419 -22.747 1.00 92.06 69 GLY A CA 1
ATOM 548 C C . GLY A 1 69 ? 1.437 -4.662 -23.359 1.00 92.06 69 GLY A C 1
ATOM 549 O O . GLY A 1 69 ? 1.978 -5.094 -24.374 1.00 92.06 69 GLY A O 1
ATOM 550 N N . ARG A 1 70 ? 1.880 -3.542 -22.770 1.00 91.94 70 ARG A N 1
ATOM 551 C CA . ARG A 1 70 ? 3.018 -2.769 -23.290 1.00 91.94 70 ARG A CA 1
ATOM 552 C C . ARG A 1 70 ? 4.309 -3.583 -23.234 1.00 91.94 70 ARG A C 1
ATOM 554 O O . ARG A 1 70 ? 4.612 -4.191 -22.211 1.00 91.94 70 ARG A O 1
ATOM 561 N N . ALA A 1 71 ? 5.081 -3.550 -24.317 1.00 92.31 71 ALA A N 1
ATOM 562 C CA . ALA A 1 71 ? 6.398 -4.173 -24.388 1.00 92.31 71 ALA A CA 1
ATOM 563 C C . ALA A 1 71 ? 7.371 -3.543 -23.381 1.00 92.31 71 ALA A C 1
ATOM 565 O O . ALA A 1 71 ? 7.394 -2.319 -23.206 1.00 92.31 71 ALA A O 1
ATOM 566 N N . ARG A 1 72 ? 8.208 -4.368 -22.742 1.00 91.62 72 ARG A N 1
ATOM 567 C CA . ARG A 1 72 ? 9.259 -3.871 -21.849 1.00 91.62 72 ARG A CA 1
ATOM 568 C C . ARG A 1 72 ? 10.300 -3.105 -22.650 1.00 91.62 72 ARG A C 1
ATOM 570 O O . ARG A 1 72 ? 10.909 -3.676 -23.553 1.00 91.62 72 ARG A O 1
ATOM 577 N N . ARG A 1 73 ? 10.500 -1.837 -22.300 1.00 92.12 73 ARG A N 1
ATOM 578 C CA . ARG A 1 73 ? 11.595 -1.002 -22.803 1.00 92.12 73 ARG A CA 1
ATOM 579 C C . ARG A 1 73 ? 12.840 -1.215 -21.954 1.00 92.12 73 ARG A C 1
ATOM 581 O O . ARG A 1 73 ? 12.715 -1.564 -20.781 1.00 92.12 73 ARG A O 1
ATOM 588 N N . TYR A 1 74 ? 14.002 -1.037 -22.569 1.00 91.88 74 TYR A N 1
ATOM 589 C CA . TYR A 1 74 ? 15.289 -1.242 -21.923 1.00 91.88 74 TYR A CA 1
ATOM 590 C C . TYR A 1 74 ? 16.116 0.035 -21.915 1.00 91.88 74 TYR A C 1
ATOM 592 O O . TYR A 1 74 ? 16.435 0.572 -22.975 1.00 91.88 74 TYR A O 1
ATOM 600 N N . ASP A 1 75 ? 16.540 0.447 -20.722 1.00 90.31 75 ASP A N 1
ATOM 601 C CA . ASP A 1 75 ? 17.341 1.665 -20.536 1.00 90.31 75 ASP A CA 1
ATOM 602 C C . ASP A 1 75 ? 18.849 1.379 -20.580 1.00 90.31 75 ASP A C 1
ATOM 604 O O . ASP A 1 75 ? 19.686 2.278 -20.582 1.00 90.31 75 ASP A O 1
ATOM 608 N N . SER A 1 76 ? 19.244 0.104 -20.599 1.00 91.00 76 SER A N 1
ATOM 609 C CA . SER A 1 76 ? 20.636 -0.300 -20.795 1.00 91.00 76 SER A CA 1
ATOM 610 C C . SER A 1 76 ? 20.755 -1.779 -21.150 1.00 91.00 76 SER A C 1
ATOM 612 O O . SER A 1 76 ? 19.850 -2.581 -20.912 1.00 91.00 76 SER A O 1
ATOM 614 N N . ARG A 1 77 ? 21.934 -2.181 -21.634 1.00 90.94 77 ARG A N 1
ATOM 615 C CA . ARG A 1 77 ? 22.295 -3.601 -21.789 1.00 90.94 77 ARG A CA 1
ATOM 616 C C . ARG A 1 77 ? 22.203 -4.393 -20.480 1.00 90.94 77 ARG A C 1
ATOM 618 O O . ARG A 1 77 ? 21.856 -5.569 -20.504 1.00 90.94 77 ARG A O 1
ATOM 625 N N . LYS A 1 78 ? 22.516 -3.763 -19.341 1.00 90.44 78 LYS A N 1
ATOM 626 C CA . LYS A 1 78 ? 22.428 -4.405 -18.021 1.00 90.44 78 LYS A CA 1
ATOM 627 C C . LYS A 1 78 ? 20.970 -4.677 -17.648 1.00 90.44 78 LYS A C 1
ATOM 629 O O . LYS A 1 78 ? 20.658 -5.803 -17.277 1.00 90.44 78 LYS A O 1
ATOM 634 N N . ASP A 1 79 ? 20.097 -3.686 -17.823 1.00 91.06 79 ASP A N 1
ATOM 635 C CA . ASP A 1 79 ? 18.654 -3.842 -17.603 1.00 91.06 79 ASP A CA 1
ATOM 636 C C . ASP A 1 79 ? 18.063 -4.918 -18.524 1.00 91.06 79 ASP A C 1
ATOM 638 O O . ASP A 1 79 ? 17.325 -5.780 -18.057 1.00 91.06 79 ASP A O 1
ATOM 642 N N . TYR A 1 80 ? 18.477 -4.979 -19.796 1.00 90.81 80 TYR A N 1
ATOM 643 C CA . TYR A 1 80 ? 18.100 -6.089 -20.677 1.00 90.81 80 TYR A CA 1
ATOM 644 C C . TYR A 1 80 ? 18.465 -7.459 -20.079 1.00 90.81 80 TYR A C 1
ATOM 646 O O . TYR A 1 80 ? 17.605 -8.334 -19.977 1.00 90.81 80 TYR A O 1
ATOM 654 N N . LEU A 1 81 ? 19.719 -7.657 -19.658 1.00 89.56 81 LEU A N 1
ATOM 655 C CA . LEU A 1 81 ? 20.172 -8.940 -19.102 1.00 89.56 81 LEU A CA 1
ATOM 656 C C . LEU A 1 81 ? 19.442 -9.301 -17.804 1.00 89.56 81 LEU A C 1
ATOM 658 O O . LEU A 1 81 ? 19.060 -10.458 -17.612 1.00 89.56 81 LEU A O 1
ATOM 662 N N . GLU A 1 82 ? 19.227 -8.327 -16.921 1.00 90.19 82 GLU A N 1
ATOM 663 C CA . GLU A 1 82 ? 18.471 -8.520 -15.681 1.00 90.19 82 GLU A CA 1
ATOM 664 C C . GLU A 1 82 ? 17.008 -8.859 -15.963 1.00 90.19 82 GLU A C 1
ATOM 666 O O . GLU A 1 82 ? 16.477 -9.805 -15.381 1.00 90.19 82 GLU A O 1
ATOM 671 N N . ALA A 1 83 ? 16.376 -8.165 -16.907 1.00 89.19 83 ALA A N 1
ATOM 672 C CA . ALA A 1 83 ? 15.004 -8.424 -17.315 1.00 89.19 83 ALA A CA 1
ATOM 673 C C . ALA A 1 83 ? 14.823 -9.830 -17.893 1.00 89.19 83 ALA A C 1
ATOM 675 O O . ALA A 1 83 ? 13.849 -10.499 -17.557 1.00 89.19 83 ALA A O 1
ATOM 676 N N . GLN A 1 84 ? 15.762 -10.296 -18.723 1.00 88.38 84 GLN A N 1
ATOM 677 C CA . GLN A 1 84 ? 15.727 -11.658 -19.264 1.00 88.38 84 GLN A CA 1
ATOM 678 C C . GLN A 1 84 ? 15.852 -12.705 -18.149 1.00 88.38 84 GLN A C 1
ATOM 680 O O . GLN A 1 84 ? 15.078 -13.661 -18.111 1.00 88.38 84 GLN A O 1
ATOM 685 N N . ARG A 1 85 ? 16.777 -12.504 -17.198 1.00 87.12 85 ARG A N 1
ATOM 686 C CA . ARG A 1 85 ? 16.938 -13.395 -16.035 1.00 87.12 85 ARG A CA 1
ATOM 687 C C . ARG A 1 85 ? 15.695 -13.412 -15.149 1.00 87.12 85 ARG A C 1
ATOM 689 O O . ARG A 1 85 ? 15.250 -14.481 -14.742 1.00 87.12 85 ARG A O 1
ATOM 696 N N . TYR A 1 86 ? 15.141 -12.238 -14.856 1.00 86.69 86 TYR A N 1
ATOM 697 C CA . TYR A 1 86 ? 13.956 -12.099 -14.017 1.00 86.69 86 TYR A CA 1
ATOM 698 C C . TYR A 1 86 ? 12.742 -12.755 -14.677 1.00 86.69 86 TYR A C 1
ATOM 700 O O . TYR A 1 86 ? 12.089 -13.599 -14.071 1.00 86.69 86 TYR A O 1
ATOM 708 N N . TYR A 1 87 ? 12.483 -12.440 -15.945 1.00 87.31 87 TYR A N 1
ATOM 709 C CA . TYR A 1 87 ? 11.349 -12.999 -16.671 1.00 87.31 87 TYR A CA 1
ATOM 710 C C . TYR A 1 87 ? 11.453 -14.519 -16.829 1.00 87.31 87 TYR A C 1
ATOM 712 O O . TYR A 1 87 ? 10.473 -15.220 -16.604 1.00 87.31 87 TYR A O 1
ATOM 720 N N . SER A 1 88 ? 12.649 -15.054 -17.096 1.00 85.75 88 SER A N 1
ATOM 721 C CA . SER A 1 88 ? 12.867 -16.507 -17.128 1.00 85.75 88 SER A CA 1
ATOM 722 C C . SER A 1 88 ? 12.570 -17.196 -15.792 1.00 85.75 88 SER A C 1
ATOM 724 O O . SER A 1 88 ? 12.293 -18.392 -15.790 1.00 85.75 88 SER A O 1
ATOM 726 N N . ARG A 1 89 ? 12.671 -16.482 -14.663 1.00 88.56 89 ARG A N 1
ATOM 727 C CA . ARG A 1 89 ? 12.425 -17.032 -13.324 1.00 88.56 89 ARG A CA 1
ATOM 728 C C . ARG A 1 89 ? 10.964 -16.920 -12.900 1.00 88.56 89 ARG A C 1
ATOM 730 O O . ARG A 1 89 ? 10.458 -17.841 -12.271 1.00 88.56 89 ARG A O 1
ATOM 737 N N . TYR A 1 90 ? 10.322 -15.791 -13.189 1.00 87.12 90 TYR A N 1
ATOM 738 C CA . TYR A 1 90 ? 8.993 -15.472 -12.658 1.00 87.12 90 TYR A CA 1
ATOM 739 C C . TYR A 1 90 ? 7.870 -15.598 -13.693 1.00 87.12 90 TYR A C 1
ATOM 741 O O . TYR A 1 90 ? 6.708 -15.658 -13.313 1.00 87.12 90 TYR A O 1
ATOM 749 N N . GLY A 1 91 ? 8.185 -15.644 -14.990 1.00 89.31 91 GLY A N 1
ATOM 750 C CA . GLY A 1 91 ? 7.206 -15.802 -16.072 1.00 89.31 91 GLY A CA 1
ATOM 751 C C . GLY A 1 91 ? 6.304 -14.589 -16.317 1.00 89.31 91 GLY A C 1
ATOM 752 O O . GLY A 1 91 ? 5.592 -14.556 -17.318 1.00 89.31 91 GLY A O 1
ATOM 753 N N . SER A 1 92 ? 6.348 -13.574 -15.454 1.00 90.12 92 SER A N 1
ATOM 754 C CA . SER A 1 92 ? 5.565 -12.352 -15.590 1.00 90.12 92 SER A CA 1
ATOM 755 C C . SER A 1 92 ? 6.395 -11.097 -15.338 1.00 90.12 92 SER A C 1
ATOM 757 O O . SER A 1 92 ? 7.476 -11.112 -14.739 1.00 90.12 92 SER A O 1
ATOM 759 N N . TRP A 1 93 ? 5.896 -9.983 -15.867 1.00 92.25 93 TRP A N 1
ATOM 760 C CA . TRP A 1 93 ? 6.434 -8.654 -15.633 1.00 92.25 93 TRP A CA 1
ATOM 761 C C . TRP A 1 93 ? 5.290 -7.643 -15.644 1.00 92.25 93 TRP A C 1
ATOM 763 O O . TRP A 1 93 ? 4.376 -7.727 -16.465 1.00 92.25 93 TRP A O 1
ATOM 773 N N . ARG A 1 94 ? 5.372 -6.656 -14.753 1.00 92.38 94 ARG A N 1
ATOM 774 C CA . ARG A 1 94 ? 4.443 -5.531 -14.673 1.00 92.38 94 ARG A CA 1
ATOM 775 C C . ARG A 1 94 ? 5.218 -4.234 -14.863 1.00 92.38 94 ARG A C 1
ATOM 777 O O . ARG A 1 94 ? 6.304 -4.068 -14.306 1.00 92.38 94 ARG A O 1
ATOM 784 N N . CYS A 1 95 ? 4.686 -3.325 -15.676 1.00 92.19 95 CYS A N 1
ATOM 785 C CA . CYS A 1 95 ? 5.326 -2.033 -15.895 1.00 92.19 95 CYS A CA 1
ATOM 786 C C . CYS A 1 95 ? 5.146 -1.109 -14.683 1.00 92.19 95 CYS A C 1
ATOM 788 O O . CYS A 1 95 ? 4.188 -1.237 -13.918 1.00 92.19 95 CYS A O 1
ATOM 790 N N . TRP A 1 96 ? 6.065 -0.152 -14.544 1.00 90.69 96 TRP A N 1
ATOM 791 C CA . TRP A 1 96 ? 6.089 0.796 -13.430 1.00 90.69 96 TRP A CA 1
ATOM 792 C C . TRP A 1 96 ? 4.801 1.620 -13.315 1.00 90.69 96 TRP A C 1
ATOM 794 O O . TRP A 1 96 ? 4.305 1.842 -12.217 1.00 90.69 96 TRP A O 1
ATOM 804 N N . GLU A 1 97 ? 4.213 2.021 -14.443 1.00 93.69 97 GLU A N 1
ATOM 805 C CA . GLU A 1 97 ? 2.950 2.767 -14.450 1.00 93.69 97 GLU A CA 1
ATOM 806 C C . GLU A 1 97 ? 1.788 1.949 -13.873 1.00 93.69 97 GLU A C 1
ATOM 808 O O . GLU A 1 97 ? 1.051 2.451 -13.030 1.00 93.69 97 GLU A O 1
ATOM 813 N N . CYS A 1 98 ? 1.646 0.682 -14.278 1.00 94.38 98 CYS A N 1
ATOM 814 C CA . CYS A 1 98 ? 0.603 -0.195 -13.741 1.00 94.38 98 CYS A CA 1
ATOM 815 C C . CYS A 1 98 ? 0.822 -0.489 -12.254 1.00 94.38 98 CYS A C 1
ATOM 817 O O . CYS A 1 98 ? -0.144 -0.501 -11.499 1.00 94.38 98 CYS A O 1
ATOM 819 N N . TYR A 1 99 ? 2.077 -0.682 -11.837 1.00 93.50 99 TYR A N 1
ATOM 820 C CA . TYR A 1 99 ? 2.422 -0.857 -10.426 1.00 93.50 99 TYR A CA 1
ATOM 821 C C . TYR A 1 99 ? 2.036 0.373 -9.587 1.00 93.50 99 TYR A C 1
ATOM 823 O O . TYR A 1 99 ? 1.390 0.240 -8.551 1.00 93.50 99 TYR A O 1
ATOM 831 N N . ASN A 1 100 ? 2.371 1.580 -10.051 1.00 95.06 100 ASN A N 1
ATOM 832 C CA . ASN A 1 100 ? 2.054 2.811 -9.326 1.00 95.06 100 ASN A CA 1
ATOM 833 C C . ASN A 1 100 ? 0.555 3.097 -9.260 1.00 95.06 100 ASN A C 1
ATOM 835 O O . ASN A 1 100 ? 0.076 3.575 -8.237 1.00 95.06 100 ASN A O 1
ATOM 839 N N . GLU A 1 101 ? -0.184 2.828 -10.335 1.00 94.81 101 GLU A N 1
ATOM 840 C CA . GLU A 1 101 ? -1.631 3.044 -10.361 1.00 94.81 101 GLU A CA 1
ATOM 841 C C . GLU A 1 101 ? -2.360 2.115 -9.382 1.00 94.81 101 GLU A C 1
ATOM 843 O O . GLU A 1 101 ? -3.261 2.544 -8.662 1.00 94.81 101 GLU A O 1
ATOM 848 N N . GLU A 1 102 ? -1.944 0.853 -9.300 1.00 93.50 102 GLU A N 1
ATOM 849 C CA . GLU A 1 102 ? -2.473 -0.096 -8.320 1.00 93.50 102 GLU A CA 1
ATOM 850 C C . GLU A 1 102 ? -2.118 0.309 -6.884 1.00 93.50 102 GLU A C 1
ATOM 852 O O . GLU A 1 102 ? -2.979 0.305 -6.005 1.00 93.50 102 GLU A O 1
ATOM 857 N N . GLU A 1 103 ? -0.873 0.724 -6.649 1.00 94.19 103 GLU A N 1
ATOM 858 C CA . GLU A 1 103 ? -0.423 1.212 -5.346 1.00 94.19 103 GLU A CA 1
ATOM 859 C C . GLU A 1 103 ? -1.195 2.472 -4.915 1.00 94.19 103 GLU A C 1
ATOM 861 O O . GLU A 1 103 ? -1.587 2.592 -3.752 1.00 94.19 103 GLU A O 1
ATOM 866 N N . ARG A 1 104 ? -1.470 3.391 -5.851 1.00 95.06 104 ARG A N 1
ATOM 867 C CA . ARG A 1 104 ? -2.302 4.582 -5.621 1.00 95.06 104 ARG A CA 1
ATOM 868 C C . ARG A 1 104 ? -3.725 4.190 -5.234 1.00 95.06 104 ARG A C 1
ATOM 870 O O . ARG A 1 104 ? -4.219 4.648 -4.206 1.00 95.06 104 ARG A O 1
ATOM 877 N N . ARG A 1 105 ? -4.355 3.299 -6.007 1.00 94.50 105 ARG A N 1
ATOM 878 C CA . ARG A 1 105 ? -5.701 2.783 -5.711 1.00 94.50 105 ARG A CA 1
ATOM 879 C C . ARG A 1 105 ? -5.773 2.123 -4.337 1.00 94.50 105 ARG A C 1
ATOM 881 O O . ARG A 1 105 ? -6.686 2.426 -3.575 1.00 94.50 105 ARG A O 1
ATOM 888 N N . ARG A 1 106 ? -4.787 1.289 -3.985 1.00 94.94 106 ARG A N 1
ATOM 889 C CA . ARG A 1 106 ? -4.736 0.625 -2.674 1.00 94.94 106 ARG A CA 1
ATOM 890 C C . ARG A 1 106 ? -4.699 1.638 -1.530 1.00 94.94 106 ARG A C 1
ATOM 892 O O . ARG A 1 106 ? -5.398 1.458 -0.538 1.00 94.94 106 ARG A O 1
ATOM 899 N N . ARG A 1 107 ? -3.907 2.705 -1.670 1.00 95.31 107 ARG A N 1
ATOM 900 C CA . ARG A 1 107 ? -3.811 3.769 -0.656 1.00 95.31 107 ARG A CA 1
ATOM 901 C C . ARG A 1 107 ? -5.120 4.537 -0.505 1.00 95.31 107 ARG A C 1
ATOM 903 O O . ARG A 1 107 ? -5.553 4.750 0.620 1.00 95.31 107 ARG A O 1
ATOM 910 N N . GLU A 1 108 ? -5.769 4.887 -1.613 1.00 95.38 108 GLU A N 1
ATOM 911 C CA . GLU A 1 108 ? -7.064 5.583 -1.591 1.00 95.38 108 GLU A CA 1
ATOM 912 C C . GLU A 1 108 ? -8.174 4.729 -0.960 1.00 95.38 108 GLU A C 1
ATOM 914 O O . GLU A 1 108 ? -9.012 5.239 -0.215 1.00 95.38 108 GLU A O 1
ATOM 919 N N . GLU A 1 109 ? -8.197 3.424 -1.235 1.00 95.06 109 GLU A N 1
ATOM 920 C CA . GLU A 1 109 ? -9.143 2.494 -0.606 1.00 95.06 109 GLU A CA 1
ATOM 921 C C . GLU A 1 109 ? -8.875 2.325 0.892 1.00 95.06 109 GLU A C 1
ATOM 923 O O . GLU A 1 109 ? -9.812 2.313 1.697 1.00 95.06 109 GLU A O 1
ATOM 928 N N . GLU A 1 110 ? -7.604 2.230 1.285 1.00 95.38 110 GLU A N 1
ATOM 929 C CA . GLU A 1 110 ? -7.215 2.134 2.688 1.00 95.38 110 GLU A CA 1
ATOM 930 C C . GLU A 1 110 ? -7.575 3.406 3.466 1.00 95.38 110 GLU A C 1
ATOM 932 O O . GLU A 1 110 ? -8.115 3.320 4.570 1.00 95.38 110 GLU A O 1
ATOM 937 N N . GLU A 1 111 ? -7.346 4.581 2.880 1.00 95.19 111 GLU A N 1
ATOM 938 C CA . GLU A 1 111 ? -7.710 5.871 3.466 1.00 95.19 111 GLU A CA 1
ATOM 939 C C . GLU A 1 111 ? -9.226 5.986 3.661 1.00 95.19 111 GLU A C 1
ATOM 941 O O . GLU A 1 111 ? -9.686 6.227 4.779 1.00 95.19 111 GLU A O 1
ATOM 946 N N . LYS A 1 112 ? -10.021 5.673 2.628 1.00 95.31 112 LYS A N 1
ATOM 947 C CA . LYS A 1 112 ? -11.492 5.643 2.731 1.00 95.31 112 LYS A CA 1
ATOM 948 C C . LYS A 1 112 ? -11.979 4.684 3.813 1.00 95.31 112 LYS A C 1
ATOM 950 O O . LYS A 1 112 ? -12.918 4.997 4.549 1.00 95.31 112 LYS A O 1
ATOM 955 N N . ARG A 1 113 ? -11.348 3.512 3.935 1.00 94.94 113 ARG A N 1
ATOM 956 C CA . ARG A 1 113 ? -11.695 2.528 4.967 1.00 94.94 113 ARG A CA 1
ATOM 957 C C . ARG A 1 113 ? -11.373 3.045 6.369 1.00 94.94 113 ARG A C 1
ATOM 959 O O . ARG A 1 113 ? -12.178 2.845 7.278 1.00 94.94 113 ARG A O 1
ATOM 966 N N . ARG A 1 114 ? -10.231 3.717 6.547 1.00 94.94 114 ARG A N 1
ATOM 967 C CA . ARG A 1 114 ? -9.841 4.336 7.824 1.00 94.94 114 ARG A CA 1
ATOM 968 C C . ARG A 1 114 ? -10.787 5.471 8.208 1.00 94.94 114 ARG A C 1
ATOM 970 O O . ARG A 1 114 ? -11.228 5.511 9.353 1.00 94.94 114 ARG A O 1
ATOM 977 N N . GLU A 1 115 ? -11.156 6.334 7.264 1.00 95.25 115 GLU A N 1
ATOM 978 C CA . GLU A 1 115 ? -12.134 7.399 7.510 1.00 95.25 115 GLU A CA 1
ATOM 979 C C . GLU A 1 115 ? -13.500 6.845 7.920 1.00 95.25 115 GLU A C 1
ATOM 981 O O . GLU A 1 115 ? -14.100 7.323 8.884 1.00 95.25 115 GLU A O 1
ATOM 986 N N . LEU A 1 116 ? -13.994 5.821 7.214 1.00 95.44 116 LEU A N 1
ATOM 987 C CA . LEU A 1 116 ? -15.273 5.195 7.543 1.00 95.44 116 LEU A CA 1
ATOM 988 C C . LEU A 1 116 ? -15.240 4.562 8.939 1.00 95.44 116 LEU A C 1
ATOM 990 O O . LEU A 1 116 ? -16.167 4.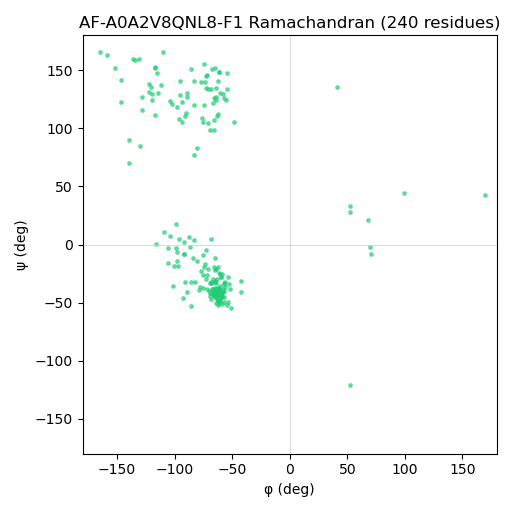774 9.720 1.00 95.44 116 LEU A O 1
ATOM 994 N N . ALA A 1 117 ? -14.164 3.844 9.273 1.00 94.75 117 ALA A N 1
ATOM 995 C CA . ALA A 1 117 ? -13.983 3.252 10.595 1.00 94.75 117 ALA A CA 1
ATOM 996 C C . ALA A 1 117 ? -13.920 4.322 11.698 1.00 94.75 117 ALA A C 1
ATOM 998 O O . ALA A 1 117 ? -14.557 4.165 12.737 1.00 94.75 117 ALA A O 1
ATOM 999 N N . ALA A 1 118 ? -13.222 5.438 11.459 1.00 94.88 118 ALA A N 1
ATOM 1000 C CA . ALA A 1 118 ? -13.159 6.555 12.400 1.00 94.88 118 ALA A CA 1
ATOM 1001 C C . ALA A 1 118 ? -14.536 7.204 12.618 1.00 94.88 118 ALA A C 1
ATOM 1003 O O . ALA A 1 118 ? -14.918 7.478 13.756 1.00 94.88 118 ALA A O 1
ATOM 1004 N N . ARG A 1 119 ? -15.321 7.395 11.547 1.00 94.75 119 ARG A N 1
ATOM 1005 C CA . ARG A 1 119 ? -16.697 7.917 11.643 1.00 94.75 119 ARG A CA 1
ATOM 1006 C C . ARG A 1 119 ? -17.612 6.971 12.419 1.00 94.75 119 ARG A C 1
ATOM 1008 O O . ARG A 1 119 ? -18.378 7.433 13.259 1.00 94.75 119 ARG A O 1
ATOM 1015 N N . GLN A 1 120 ? -17.519 5.666 12.166 1.00 93.94 120 GLN A N 1
ATOM 1016 C CA . GLN A 1 120 ? -18.289 4.653 12.892 1.00 93.94 120 GLN A CA 1
ATOM 1017 C C . GLN A 1 120 ? -17.904 4.602 14.375 1.00 93.94 120 GLN A C 1
ATOM 1019 O O . GLN A 1 120 ? -18.788 4.581 15.228 1.00 93.94 120 GLN A O 1
ATOM 1024 N N . ALA A 1 121 ? -16.607 4.650 14.691 1.00 91.62 121 ALA A N 1
ATOM 1025 C CA . ALA A 1 121 ? -16.118 4.677 16.067 1.00 91.62 121 ALA A CA 1
ATOM 1026 C C . ALA A 1 121 ? -16.595 5.928 16.820 1.00 91.62 121 ALA A C 1
ATOM 1028 O O . ALA A 1 121 ? -17.053 5.827 17.957 1.00 91.62 121 ALA A O 1
ATOM 1029 N N . LEU A 1 122 ? -16.554 7.098 16.173 1.00 93.38 122 LEU A N 1
ATOM 1030 C CA . LEU A 1 122 ? -17.062 8.339 16.754 1.00 93.38 122 LEU A CA 1
ATOM 1031 C C . LEU A 1 122 ? -18.573 8.270 17.008 1.00 93.38 122 LEU A C 1
ATOM 1033 O O . LEU A 1 122 ? -19.023 8.625 18.095 1.00 93.38 122 LEU A O 1
ATOM 1037 N N . ALA A 1 123 ? -19.351 7.795 16.030 1.00 92.75 123 ALA A N 1
ATOM 1038 C CA . ALA A 1 123 ? -20.797 7.643 16.176 1.00 92.75 123 ALA A CA 1
ATOM 1039 C C . ALA A 1 123 ? -21.153 6.692 17.329 1.00 92.75 123 ALA A C 1
ATOM 1041 O O . ALA A 1 123 ? -22.018 7.012 18.143 1.00 92.75 123 ALA A O 1
ATOM 1042 N N . LEU A 1 124 ? -20.438 5.568 17.446 1.00 90.44 124 LEU A N 1
ATOM 1043 C CA . LEU A 1 124 ? -20.612 4.618 18.543 1.00 90.44 124 LEU A CA 1
ATOM 1044 C C . LEU A 1 124 ? -20.275 5.252 19.900 1.00 90.44 124 LEU A C 1
ATOM 1046 O O . LEU A 1 124 ? -21.039 5.107 20.850 1.00 90.44 124 LEU A O 1
ATOM 1050 N N . ARG A 1 125 ? -19.169 6.004 19.988 1.00 88.88 125 ARG A N 1
ATOM 1051 C CA . ARG A 1 125 ? -18.774 6.696 21.224 1.00 88.88 125 ARG A CA 1
ATOM 1052 C C . ARG A 1 125 ? -19.824 7.715 21.667 1.00 88.88 125 ARG A C 1
ATOM 1054 O O . ARG A 1 125 ? -20.151 7.773 22.850 1.00 88.88 125 ARG A O 1
ATOM 1061 N N . LEU A 1 126 ? -20.362 8.500 20.733 1.00 91.12 126 LEU A N 1
ATOM 1062 C CA . LEU A 1 126 ? -21.430 9.463 21.022 1.00 91.12 126 LEU A CA 1
ATOM 1063 C C . LEU A 1 126 ? -22.706 8.760 21.494 1.00 91.12 126 LEU A C 1
ATOM 1065 O O . LEU A 1 126 ? -23.297 9.181 22.485 1.00 91.12 126 LEU A O 1
ATOM 1069 N N . HIS A 1 127 ? -23.085 7.663 20.839 1.00 89.31 127 HIS A N 1
ATOM 1070 C CA . HIS A 1 127 ? -24.238 6.864 21.242 1.00 89.31 127 HIS A CA 1
ATOM 1071 C C . HIS A 1 127 ? -24.071 6.276 22.653 1.00 89.31 127 HIS A C 1
ATOM 1073 O O . HIS A 1 127 ? -24.962 6.402 23.488 1.00 89.31 127 HIS A O 1
ATOM 1079 N N . HIS A 1 128 ? -22.904 5.711 22.974 1.00 85.94 128 HIS A N 1
ATOM 1080 C CA . HIS A 1 128 ? -22.617 5.217 24.324 1.00 85.94 128 HIS A CA 1
ATOM 1081 C C . HIS A 1 128 ? -22.661 6.328 25.380 1.00 85.94 128 HIS A C 1
ATOM 1083 O O . HIS A 1 128 ? -23.165 6.112 26.482 1.00 85.94 128 HIS A O 1
ATOM 1089 N N . LYS A 1 129 ? -22.171 7.529 25.048 1.00 86.44 129 LYS A N 1
ATOM 1090 C CA . LYS A 1 129 ? -22.269 8.690 25.939 1.00 86.44 129 LYS A CA 1
ATOM 1091 C C . LYS A 1 129 ? -23.727 9.074 26.209 1.00 86.44 129 LYS A C 1
ATOM 1093 O O . LYS A 1 129 ? -24.091 9.310 27.356 1.00 86.44 129 LYS A O 1
ATOM 1098 N N . GLU A 1 130 ? -24.576 9.051 25.186 1.00 87.50 130 GLU A N 1
ATOM 1099 C CA . GLU A 1 130 ? -26.016 9.286 25.341 1.00 87.50 130 GLU A CA 1
ATOM 1100 C C . GLU A 1 130 ? -26.674 8.239 26.263 1.00 87.50 130 GLU A C 1
ATOM 1102 O O . GLU A 1 130 ? -27.518 8.577 27.095 1.00 87.50 130 GLU A O 1
ATOM 1107 N N . LEU A 1 131 ? -26.275 6.965 26.163 1.00 80.88 131 LEU A N 1
ATOM 1108 C CA . LEU A 1 131 ? -26.756 5.905 27.059 1.00 80.88 131 LEU A CA 1
ATOM 1109 C C . LEU A 1 131 ? -26.331 6.139 28.518 1.00 80.88 131 LEU A C 1
ATOM 1111 O O . LEU A 1 131 ? -27.133 5.915 29.427 1.00 80.88 131 LEU A O 1
ATOM 1115 N N . ILE A 1 132 ? -25.105 6.622 28.745 1.00 75.88 132 ILE A N 1
ATOM 1116 C CA . ILE A 1 132 ? -24.597 7.012 30.072 1.00 75.88 132 ILE A CA 1
ATOM 1117 C C . ILE A 1 132 ? -25.418 8.168 30.649 1.00 75.88 132 ILE A C 1
ATOM 1119 O O . ILE A 1 132 ? -25.886 8.079 31.784 1.00 75.88 132 ILE A O 1
ATOM 1123 N N . GLU A 1 133 ? -25.658 9.217 29.862 1.00 81.31 133 GLU A N 1
ATOM 1124 C CA . GLU A 1 133 ? -26.467 10.368 30.281 1.00 81.31 133 GLU A CA 1
ATOM 1125 C C . GLU A 1 133 ? -27.910 9.951 30.612 1.00 81.31 133 GLU A C 1
ATOM 1127 O O . GLU A 1 133 ? -28.446 10.322 31.660 1.00 81.31 133 GLU A O 1
ATOM 1132 N N . LYS A 1 134 ? -28.525 9.095 29.783 1.00 79.88 134 LYS A N 1
ATOM 1133 C CA . LYS A 1 134 ? -29.849 8.509 30.056 1.00 79.88 134 LYS A CA 1
ATOM 1134 C C . LYS A 1 134 ? -29.858 7.664 31.331 1.00 79.88 134 LYS A C 1
ATOM 1136 O O . LYS A 1 134 ? -30.837 7.701 32.079 1.00 79.88 134 LYS A O 1
ATOM 1141 N N . ALA A 1 135 ? -28.804 6.889 31.586 1.00 72.69 135 ALA A N 1
ATOM 1142 C CA . ALA A 1 135 ? -28.683 6.081 32.797 1.00 72.69 135 ALA A CA 1
ATOM 1143 C C . ALA A 1 135 ? -28.559 6.952 34.057 1.00 72.69 135 ALA A C 1
ATOM 1145 O O . ALA A 1 135 ? -29.235 6.665 35.045 1.00 72.69 135 ALA A O 1
ATOM 1146 N N . HIS A 1 136 ? -27.774 8.032 33.995 1.00 72.50 136 HIS A N 1
ATOM 1147 C CA . HIS A 1 136 ? -27.655 9.022 35.068 1.00 72.50 136 HIS A CA 1
ATOM 1148 C C . HIS A 1 136 ? -28.997 9.720 35.344 1.00 72.50 136 HIS A C 1
ATOM 1150 O O . HIS A 1 136 ? -29.457 9.753 36.483 1.00 72.50 136 HIS A O 1
ATOM 1156 N N . ALA A 1 137 ? -29.696 10.190 34.305 1.00 71.38 137 ALA A N 1
ATOM 1157 C CA . ALA A 1 137 ? -30.990 10.863 34.459 1.00 71.38 137 ALA A CA 1
ATOM 1158 C C . ALA A 1 137 ? -32.063 9.964 35.109 1.00 71.38 137 ALA A C 1
ATOM 1160 O O . ALA A 1 137 ? -32.868 10.423 35.917 1.00 71.38 137 ALA A O 1
ATOM 1161 N N . ARG A 1 138 ? -32.059 8.651 34.821 1.00 68.56 138 ARG A N 1
ATOM 1162 C CA . ARG A 1 138 ? -32.944 7.676 35.498 1.00 68.56 138 ARG A CA 1
ATOM 1163 C C . ARG A 1 138 ? -32.651 7.534 36.998 1.00 68.56 138 ARG A C 1
ATOM 1165 O O . ARG A 1 138 ? -33.500 7.017 37.725 1.00 68.56 138 ARG A O 1
ATOM 1172 N N . GLN A 1 139 ? -31.457 7.915 37.447 1.00 63.53 139 GLN A N 1
ATOM 1173 C CA . GLN A 1 139 ? -31.027 7.820 38.843 1.00 63.53 139 GLN A CA 1
ATOM 1174 C C . GLN A 1 139 ? -31.344 9.095 39.631 1.00 63.53 139 GLN A C 1
ATOM 1176 O O . GLN A 1 139 ? -31.702 8.978 40.797 1.00 63.53 139 GLN A O 1
ATOM 1181 N N . GLU A 1 140 ? -31.326 10.276 39.002 1.00 59.22 140 GLU A N 1
ATOM 1182 C CA . GLU A 1 140 ? -31.704 11.548 39.651 1.00 59.22 140 GLU A CA 1
ATOM 1183 C C . GLU A 1 140 ? -33.142 11.559 40.197 1.00 59.22 140 GLU A C 1
ATOM 1185 O O . GLU A 1 140 ? -33.429 12.276 41.150 1.00 59.22 140 GLU A O 1
ATOM 1190 N N . GLY A 1 141 ? -34.037 10.738 39.637 1.00 55.00 141 GLY A N 1
ATOM 1191 C CA . GLY A 1 141 ? -35.416 10.578 40.111 1.00 55.00 141 GLY A CA 1
ATOM 1192 C C . GLY A 1 141 ? -35.626 9.524 41.207 1.00 55.00 141 GLY A C 1
ATOM 1193 O O . GLY A 1 141 ? -36.777 9.212 41.507 1.00 55.00 141 GLY A O 1
ATOM 1194 N N . ARG A 1 142 ? -34.564 8.916 41.759 1.00 59.91 142 ARG A N 1
ATOM 1195 C CA . ARG A 1 142 ? -34.674 7.940 42.858 1.00 59.91 142 ARG A CA 1
ATOM 1196 C C . ARG A 1 142 ? -34.468 8.617 44.211 1.00 59.91 142 ARG A C 1
ATOM 1198 O O . ARG A 1 142 ? -33.565 9.434 44.359 1.00 59.91 142 ARG A O 1
ATOM 1205 N N . ASP A 1 143 ? -35.251 8.203 45.206 1.00 56.00 143 ASP A N 1
ATOM 1206 C CA . ASP A 1 143 ? -34.989 8.542 46.604 1.00 56.00 143 ASP A CA 1
ATOM 1207 C C . ASP A 1 143 ? -33.653 7.918 47.018 1.00 56.00 143 ASP A C 1
ATOM 1209 O O . ASP A 1 143 ? -33.501 6.695 47.095 1.00 56.00 143 ASP A O 1
ATOM 1213 N N . TYR A 1 144 ? -32.654 8.769 47.230 1.00 58.97 144 TYR A N 1
ATOM 1214 C CA . TYR A 1 144 ? -31.378 8.346 47.782 1.00 58.97 144 TYR A CA 1
ATOM 1215 C C . TYR A 1 144 ? -31.584 7.936 49.239 1.00 58.97 144 TYR A C 1
ATOM 1217 O O . TYR A 1 144 ? -32.208 8.669 50.005 1.0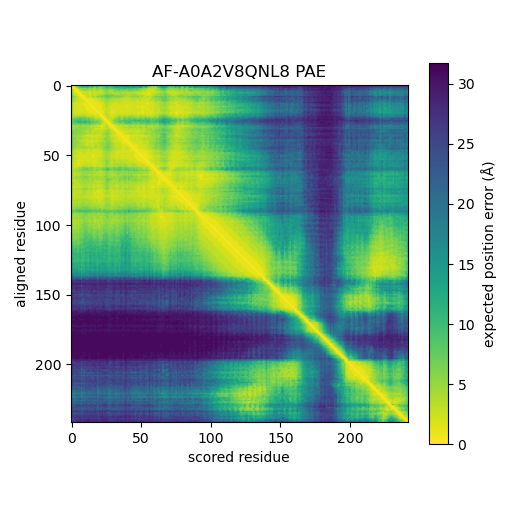0 58.97 144 TYR A O 1
ATOM 1225 N N . LEU A 1 145 ? -31.027 6.784 49.626 1.00 60.88 145 LEU A N 1
ATOM 1226 C CA . LEU A 1 145 ? -30.999 6.375 51.029 1.00 60.88 145 LEU A CA 1
ATOM 1227 C C . LEU A 1 145 ? -30.309 7.462 51.850 1.00 60.88 145 LEU A C 1
ATOM 1229 O O . LEU A 1 145 ? -29.166 7.842 51.564 1.00 60.88 145 LEU A O 1
ATOM 1233 N N . LEU A 1 146 ? -30.988 7.941 52.888 1.00 62.47 146 LEU A N 1
ATOM 1234 C CA . LEU A 1 146 ? -30.378 8.872 53.824 1.00 62.47 146 LEU A CA 1
ATOM 1235 C C . LEU A 1 146 ? -29.231 8.163 54.562 1.00 62.47 146 LEU A C 1
ATOM 1237 O O . LEU A 1 146 ? -29.294 6.951 54.791 1.00 62.47 146 LEU A O 1
ATOM 1241 N N . PRO A 1 147 ? -28.191 8.888 55.018 1.00 61.19 147 PRO A N 1
ATOM 1242 C CA . PRO A 1 147 ? -27.106 8.280 55.786 1.00 61.19 147 PRO A CA 1
ATOM 1243 C C . PRO A 1 147 ? -27.581 7.489 57.016 1.00 61.19 147 PRO A C 1
ATOM 1245 O O . PRO A 1 147 ? -26.941 6.526 57.428 1.00 61.19 147 PRO A O 1
ATOM 1248 N N . THR A 1 148 ? -28.726 7.874 57.580 1.00 65.31 148 THR A N 1
ATOM 1249 C CA . THR A 1 148 ? -29.393 7.221 58.716 1.00 65.31 148 THR A CA 1
ATOM 1250 C C . THR A 1 148 ? -30.066 5.892 58.366 1.00 65.31 148 THR A C 1
ATOM 1252 O O . THR A 1 148 ? -30.370 5.111 59.262 1.00 65.31 148 THR A O 1
ATOM 1255 N N . GLU A 1 149 ? -30.295 5.622 57.083 1.00 68.06 149 GLU A N 1
ATOM 1256 C CA . GLU A 1 149 ? -30.961 4.417 56.569 1.00 68.06 149 GLU A CA 1
ATOM 1257 C C . GLU A 1 149 ? -29.946 3.369 56.073 1.00 68.06 149 GLU A C 1
ATOM 1259 O O . GLU A 1 149 ? -30.307 2.256 55.679 1.00 68.06 149 GLU A O 1
ATOM 1264 N N . LEU A 1 150 ? -28.649 3.696 56.113 1.00 73.19 150 LEU A N 1
ATOM 1265 C CA . LEU A 1 150 ? -27.567 2.794 55.733 1.00 73.19 150 LEU A CA 1
ATOM 1266 C C . LEU A 1 150 ? -27.332 1.725 56.804 1.00 73.19 150 LEU A C 1
ATOM 1268 O O . LEU A 1 150 ? -26.925 2.006 57.929 1.00 73.19 150 LEU A O 1
ATOM 1272 N N . SER A 1 151 ? -27.476 0.457 56.416 1.00 80.50 151 SER A N 1
ATOM 1273 C CA . SER A 1 151 ? -26.967 -0.653 57.232 1.00 80.50 151 SER A CA 1
ATOM 1274 C C . SER A 1 151 ? -25.443 -0.564 57.403 1.00 80.50 151 SER A C 1
ATOM 1276 O O . SER A 1 151 ? -24.735 -0.171 56.470 1.00 80.50 151 SER A O 1
ATOM 1278 N N . LEU A 1 152 ? -24.923 -1.036 58.543 1.00 80.12 152 LEU A N 1
ATOM 1279 C CA . LEU A 1 152 ? -23.478 -1.117 58.803 1.00 80.12 152 LEU A CA 1
ATOM 1280 C C . LEU A 1 152 ? -22.730 -1.851 57.677 1.00 80.12 152 LEU A C 1
ATOM 1282 O O . LEU A 1 152 ? -21.650 -1.439 57.271 1.00 80.12 152 LEU A O 1
ATOM 1286 N N . THR A 1 153 ? -23.331 -2.903 57.115 1.00 77.44 153 THR A N 1
ATOM 1287 C CA . THR A 1 153 ? -22.755 -3.651 55.991 1.00 77.44 153 THR A CA 1
ATOM 1288 C C . THR A 1 153 ? -22.633 -2.785 54.737 1.00 77.44 153 THR A C 1
ATOM 1290 O O . THR A 1 153 ? -21.580 -2.786 54.110 1.00 77.44 153 THR A O 1
ATOM 1293 N N . SER A 1 154 ? -23.668 -2.007 54.384 1.00 69.56 154 SER A N 1
ATOM 1294 C CA . SER A 1 154 ? -23.598 -1.054 53.259 1.00 69.56 154 SER A CA 1
ATOM 1295 C C . SER A 1 154 ? -22.502 -0.016 53.466 1.00 69.56 154 SER A C 1
ATOM 1297 O O . SER A 1 154 ? -21.781 0.298 52.526 1.00 69.56 154 SER A O 1
ATOM 1299 N N . ALA A 1 155 ? -22.377 0.506 54.690 1.00 73.69 155 ALA A N 1
ATOM 1300 C CA . ALA A 1 155 ? -21.362 1.497 55.023 1.00 73.69 155 ALA A CA 1
ATOM 1301 C C . ALA A 1 155 ? -19.949 0.927 54.833 1.00 73.69 155 ALA A C 1
ATOM 1303 O O . ALA A 1 155 ? -19.116 1.564 54.196 1.00 73.69 155 ALA A O 1
ATOM 1304 N N . VAL A 1 156 ? -19.693 -0.303 55.295 1.00 77.19 156 VAL A N 1
ATOM 1305 C CA . VAL A 1 156 ? -18.405 -0.989 55.086 1.00 77.19 156 VAL A CA 1
ATOM 1306 C C . VAL A 1 156 ? -18.097 -1.168 53.595 1.00 77.19 156 VAL A C 1
ATOM 1308 O O . VAL A 1 156 ? -16.970 -0.901 53.175 1.00 77.19 156 VAL A O 1
ATOM 1311 N N . TYR A 1 157 ? -19.084 -1.553 52.779 1.00 67.19 157 TYR A N 1
ATOM 1312 C CA . TYR A 1 157 ? -18.908 -1.666 51.327 1.00 67.19 157 TYR A CA 1
ATOM 1313 C C . TYR A 1 157 ? -18.618 -0.309 50.664 1.00 67.19 157 TYR A C 1
ATOM 1315 O O . TYR A 1 157 ? -17.705 -0.221 49.846 1.00 67.19 157 TYR A O 1
ATOM 1323 N N . LEU A 1 158 ? -19.318 0.760 51.065 1.00 68.50 158 LEU A N 1
ATOM 1324 C CA . LEU A 1 158 ? -19.063 2.126 50.587 1.00 68.50 158 LEU A CA 1
ATOM 1325 C C . LEU A 1 158 ? -17.645 2.596 50.931 1.00 68.50 158 LEU A C 1
ATOM 1327 O O . LEU A 1 158 ? -16.919 3.058 50.053 1.00 68.50 158 LEU A O 1
ATOM 1331 N N . PHE A 1 159 ? -17.216 2.426 52.184 1.00 69.50 159 PHE A N 1
ATOM 1332 C CA . PHE A 1 159 ? -15.858 2.778 52.611 1.00 69.50 159 PHE A CA 1
ATOM 1333 C C . PHE A 1 159 ? -14.785 1.973 51.871 1.00 69.50 159 PHE A C 1
ATOM 1335 O O . PHE A 1 159 ? -13.737 2.516 51.519 1.00 69.50 159 PHE A O 1
ATOM 1342 N N . SER A 1 160 ? -15.055 0.696 51.598 1.00 66.75 160 SER A N 1
ATOM 1343 C CA . SER A 1 160 ? -14.146 -0.165 50.835 1.00 66.75 160 SER A CA 1
ATOM 1344 C C . SER A 1 160 ? -14.022 0.306 49.380 1.00 66.75 160 SER A C 1
ATOM 1346 O O . SER A 1 160 ? -12.906 0.421 48.878 1.00 66.75 160 SER A O 1
ATOM 1348 N N . ALA A 1 161 ? -15.133 0.691 48.740 1.00 61.81 161 ALA A N 1
ATOM 1349 C CA . ALA A 1 161 ? -15.131 1.266 47.392 1.00 61.81 161 ALA A CA 1
ATOM 1350 C C . ALA A 1 161 ? -14.405 2.625 47.323 1.00 61.81 161 ALA A C 1
ATOM 1352 O O . ALA A 1 161 ? -13.682 2.896 46.366 1.00 61.81 161 ALA A O 1
ATOM 1353 N N . MET A 1 162 ? -14.536 3.472 48.352 1.00 61.12 162 MET A N 1
ATOM 1354 C CA . MET A 1 162 ? -13.815 4.752 48.427 1.00 61.12 162 MET A CA 1
ATOM 1355 C C . MET A 1 162 ? -12.292 4.569 48.524 1.00 61.12 162 MET A C 1
ATOM 1357 O O . MET A 1 162 ? -11.545 5.388 47.992 1.00 61.12 162 MET A O 1
ATOM 1361 N N . LYS A 1 163 ? -11.821 3.492 49.169 1.00 55.34 163 LYS A N 1
ATOM 1362 C CA . LYS A 1 163 ? -10.389 3.161 49.279 1.00 55.34 163 LYS A CA 1
ATOM 1363 C C . LYS A 1 163 ? -9.812 2.587 47.974 1.00 55.34 163 LYS A C 1
ATOM 1365 O O . LYS A 1 163 ? -8.623 2.757 47.725 1.00 55.34 163 LYS A O 1
ATOM 1370 N N . ALA A 1 164 ? -10.641 1.958 47.138 1.00 49.66 164 ALA A N 1
ATOM 1371 C CA . ALA A 1 164 ? -10.234 1.292 45.896 1.00 49.66 164 ALA A CA 1
ATOM 1372 C C . ALA A 1 164 ? -10.087 2.224 44.669 1.00 49.66 164 ALA A C 1
ATOM 1374 O O . ALA A 1 164 ? -9.776 1.750 43.581 1.00 49.66 164 ALA A O 1
ATOM 1375 N N . GLY A 1 165 ? -10.252 3.546 44.822 1.00 47.56 165 GLY A N 1
ATOM 1376 C CA . GLY A 1 165 ? -9.968 4.509 43.745 1.00 47.56 165 GLY A CA 1
ATOM 1377 C C . GLY A 1 165 ? -11.186 4.996 42.953 1.00 47.56 165 GLY A C 1
ATOM 1378 O O . GLY A 1 165 ? -11.123 5.122 41.733 1.00 47.56 165 GLY A O 1
ATOM 1379 N N . GLY A 1 166 ? -12.289 5.333 43.627 1.00 42.12 166 GLY A N 1
ATOM 1380 C CA . GLY A 1 166 ? -13.348 6.131 42.996 1.00 42.12 166 GLY A CA 1
ATOM 1381 C C . GLY A 1 166 ? -12.841 7.526 42.563 1.00 42.12 166 GLY A C 1
ATOM 1382 O O . GLY A 1 166 ? -11.994 8.101 43.251 1.00 42.12 166 GLY A O 1
ATOM 1383 N N . PRO A 1 167 ? -13.371 8.123 41.474 1.00 42.00 167 PRO A N 1
ATOM 1384 C CA . PRO A 1 167 ? -12.844 9.350 40.851 1.00 42.00 167 PRO A CA 1
ATOM 1385 C C . PRO A 1 167 ? -13.006 10.637 41.683 1.00 42.00 167 PRO A C 1
ATOM 1387 O O . PRO A 1 167 ? -12.654 11.719 41.222 1.00 42.00 167 PRO A O 1
ATOM 1390 N N . VAL A 1 168 ? -13.508 10.552 42.918 1.00 40.66 168 VAL A N 1
ATOM 1391 C CA . VAL A 1 168 ? -13.656 11.701 43.819 1.00 40.66 168 VAL A CA 1
ATOM 1392 C C . VAL A 1 168 ? -13.284 11.296 45.246 1.00 40.66 168 VAL A C 1
ATOM 1394 O O . VAL A 1 168 ? -14.125 11.202 46.134 1.00 40.66 168 VAL A O 1
ATOM 1397 N N . CYS A 1 169 ? -12.001 11.052 45.496 1.00 42.00 169 CYS A N 1
ATOM 1398 C CA . CYS A 1 169 ? -11.454 11.190 46.842 1.00 42.00 169 CYS A CA 1
ATOM 1399 C C . CYS A 1 169 ? -10.405 12.302 46.803 1.00 42.00 169 CYS A C 1
ATOM 1401 O O . CYS A 1 169 ? -9.350 12.122 46.191 1.00 42.00 169 CYS A O 1
ATOM 1403 N N . PRO A 1 170 ? -10.647 13.460 47.448 1.00 38.22 170 PRO A N 1
ATOM 1404 C CA . PRO A 1 170 ? -9.588 14.417 47.681 1.00 38.22 170 PRO A CA 1
ATOM 1405 C C . PRO A 1 170 ? -8.579 13.701 48.569 1.00 38.22 170 PRO A C 1
ATOM 1407 O O . PRO A 1 170 ? -8.866 13.403 49.726 1.00 38.22 170 PRO A O 1
ATOM 1410 N N . ARG A 1 171 ? -7.390 13.426 48.040 1.00 43.38 171 ARG A N 1
ATOM 1411 C CA . ARG A 1 171 ? -6.218 12.970 48.801 1.00 43.38 171 ARG A CA 1
ATOM 1412 C C . ARG A 1 171 ? -6.052 13.739 50.131 1.00 43.38 171 ARG A C 1
ATOM 1414 O O . ARG A 1 171 ? -5.689 13.159 51.148 1.00 43.38 171 ARG A O 1
ATOM 1421 N N . ALA A 1 172 ? -6.477 15.005 50.143 1.00 40.72 172 ALA A N 1
ATOM 1422 C CA . ALA A 1 172 ? -6.558 15.888 51.303 1.00 40.72 172 ALA A CA 1
ATOM 1423 C C . ALA A 1 172 ? -7.470 15.418 52.465 1.00 40.72 172 ALA A C 1
ATOM 1425 O O . ALA A 1 172 ? -7.219 15.799 53.607 1.00 40.72 172 ALA A O 1
ATOM 1426 N N . PHE A 1 173 ? -8.523 14.625 52.223 1.00 42.62 173 PHE A N 1
ATOM 1427 C CA . PHE A 1 173 ? -9.396 14.103 53.288 1.00 42.62 173 PHE A CA 1
ATOM 1428 C C . PHE A 1 173 ? -8.657 13.075 54.153 1.00 42.62 173 PHE A C 1
ATOM 1430 O O . PHE A 1 173 ? -8.692 13.152 55.380 1.00 42.62 173 PHE A O 1
ATOM 1437 N N . TRP A 1 174 ? -7.924 12.161 53.512 1.00 43.25 174 TRP A N 1
ATOM 1438 C CA . TRP A 1 174 ? -7.137 11.143 54.207 1.00 43.25 174 TRP A CA 1
ATOM 1439 C C . TRP A 1 174 ? -5.865 11.716 54.828 1.00 43.25 174 TRP A C 1
ATOM 1441 O O . TRP A 1 174 ? -5.539 11.357 55.957 1.00 43.25 174 TRP A O 1
ATOM 1451 N N . GLU A 1 175 ? -5.204 12.672 54.165 1.00 45.75 175 GLU A N 1
ATOM 1452 C CA . GLU A 1 175 ? -4.045 13.364 54.745 1.00 45.75 175 GLU A CA 1
ATOM 1453 C C . GLU A 1 175 ? -4.418 14.077 56.061 1.00 45.75 175 GLU A C 1
ATOM 1455 O O . GLU A 1 175 ? -3.701 13.912 57.047 1.00 45.75 175 GLU A O 1
ATOM 1460 N N . ARG A 1 176 ? -5.591 14.732 56.149 1.00 40.91 176 ARG A N 1
ATOM 1461 C CA . ARG A 1 176 ? -6.073 15.366 57.398 1.00 40.91 176 ARG A CA 1
ATOM 1462 C C . ARG A 1 176 ? -6.413 14.393 58.525 1.00 40.91 176 ARG A C 1
ATOM 1464 O O . ARG A 1 176 ? -6.301 14.773 59.685 1.00 40.91 176 ARG A O 1
ATOM 1471 N N . LEU A 1 177 ? -6.846 13.172 58.211 1.00 44.28 177 LEU A N 1
ATOM 1472 C CA . LEU A 1 177 ? -7.147 12.155 59.227 1.00 44.28 177 LEU A CA 1
ATOM 1473 C C . LEU A 1 177 ? -5.878 11.501 59.792 1.00 44.28 177 LEU A C 1
ATOM 1475 O O . LEU A 1 177 ? -5.909 10.969 60.897 1.00 44.28 177 LEU A O 1
ATOM 1479 N N . THR A 1 178 ? -4.768 11.541 59.048 1.00 45.97 178 THR A N 1
ATOM 1480 C CA . THR A 1 178 ? -3.495 10.911 59.445 1.00 45.97 178 THR A CA 1
ATOM 1481 C C . THR A 1 178 ? -2.478 11.864 60.076 1.00 45.97 178 THR A C 1
ATOM 1483 O O . THR A 1 178 ? -1.524 11.404 60.700 1.00 45.97 178 THR A O 1
ATOM 1486 N N . THR A 1 179 ? -2.658 13.183 59.961 1.00 39.44 179 THR A N 1
ATOM 1487 C CA . THR A 1 179 ? -1.778 14.175 60.599 1.00 39.44 179 THR A CA 1
ATOM 1488 C C . THR A 1 179 ? -2.190 14.408 62.047 1.00 39.44 179 THR A C 1
ATOM 1490 O O . THR A 1 179 ? -2.842 15.399 62.367 1.00 39.44 179 THR A O 1
ATOM 1493 N N . GLY A 1 180 ? -1.831 13.475 62.922 1.00 42.19 180 GLY A N 1
ATOM 1494 C CA . GLY A 1 180 ? -2.058 13.655 64.348 1.00 42.19 180 GLY A CA 1
ATOM 1495 C C . GLY A 1 180 ? -1.827 12.420 65.196 1.00 42.19 180 GLY A C 1
ATOM 1496 O O . GLY A 1 180 ? -2.644 12.193 66.067 1.00 42.19 180 GLY A O 1
ATOM 1497 N N . PHE A 1 181 ? -0.771 11.635 64.968 1.00 36.12 181 PHE A N 1
ATOM 1498 C CA . PHE A 1 181 ? -0.252 10.727 65.997 1.00 36.12 181 PHE A CA 1
ATOM 1499 C C . PHE A 1 181 ? 1.273 10.603 65.882 1.00 36.12 181 PHE A C 1
ATOM 1501 O O . PHE A 1 181 ? 1.810 10.284 64.820 1.00 36.12 181 PHE A O 1
ATOM 1508 N N . GLU A 1 182 ? 1.935 10.941 66.988 1.00 38.38 182 GLU A N 1
ATOM 1509 C CA . GLU A 1 182 ? 3.361 10.769 67.263 1.00 38.38 182 GLU A CA 1
ATOM 1510 C C . GLU A 1 182 ? 3.736 9.283 67.392 1.00 38.38 182 GLU A C 1
ATOM 1512 O O . GLU A 1 182 ? 2.908 8.471 67.791 1.00 38.38 182 GLU A O 1
A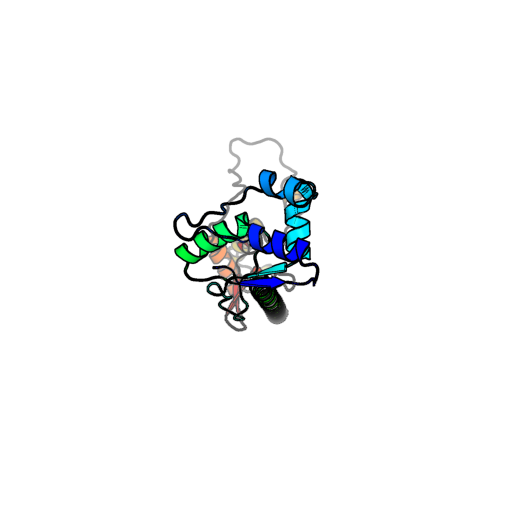TOM 1517 N N . GLU A 1 183 ? 4.997 9.005 67.042 1.00 37.66 183 GLU A N 1
ATOM 1518 C CA . GLU A 1 183 ? 5.832 7.794 67.175 1.00 37.66 183 GLU A CA 1
ATOM 1519 C C . GLU A 1 183 ? 5.246 6.382 66.907 1.00 37.66 183 GLU A C 1
ATOM 1521 O O . GLU A 1 183 ? 4.166 6.010 67.359 1.00 37.66 183 GLU A O 1
ATOM 1526 N N . PRO A 1 184 ? 5.989 5.528 66.168 1.00 37.22 184 PRO A N 1
ATOM 1527 C CA . PRO A 1 184 ? 5.496 4.230 65.725 1.00 37.22 184 PRO A CA 1
ATOM 1528 C C . PRO A 1 184 ? 5.479 3.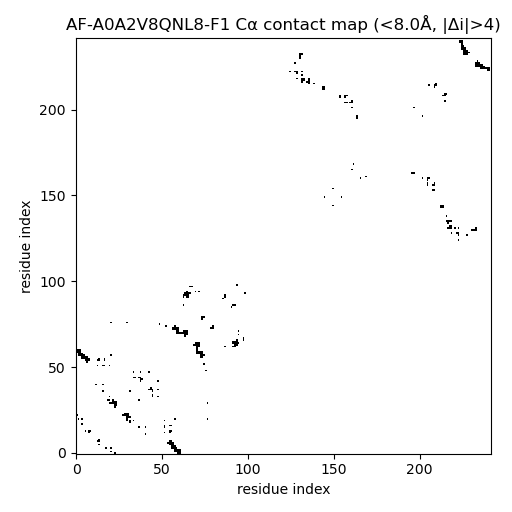213 66.874 1.00 37.22 184 PRO A C 1
ATOM 1530 O O . PRO A 1 184 ? 6.512 2.662 67.254 1.00 37.22 184 PRO A O 1
ATOM 1533 N N . ASP A 1 185 ? 4.286 2.911 67.380 1.00 38.81 185 ASP A N 1
ATOM 1534 C CA . ASP A 1 185 ? 4.052 1.761 68.251 1.00 38.81 185 ASP A CA 1
ATOM 1535 C C . ASP A 1 185 ? 4.320 0.453 67.478 1.00 38.81 185 ASP A C 1
ATOM 1537 O O . ASP A 1 185 ? 3.733 0.187 66.424 1.00 38.81 185 ASP A O 1
ATOM 1541 N N . VAL A 1 186 ? 5.215 -0.384 68.008 1.00 37.97 186 VAL A N 1
ATOM 1542 C CA . VAL A 1 186 ? 5.592 -1.701 67.458 1.00 37.97 186 VAL A CA 1
ATOM 1543 C C . VAL A 1 186 ? 4.408 -2.689 67.499 1.00 37.97 186 VAL A C 1
ATOM 1545 O O . VAL A 1 186 ? 4.442 -3.727 66.834 1.00 37.97 186 VAL A O 1
ATOM 1548 N N . PHE A 1 187 ? 3.328 -2.340 68.209 1.00 34.69 187 PHE A N 1
ATOM 1549 C CA . PHE A 1 187 ? 2.053 -3.063 68.236 1.00 34.69 187 PHE A CA 1
ATOM 1550 C C . PHE A 1 187 ? 0.929 -2.403 67.427 1.00 34.69 187 PHE A C 1
ATOM 1552 O O . PHE A 1 187 ? -0.205 -2.892 67.455 1.00 34.69 187 PHE A O 1
ATOM 1559 N N . ALA A 1 188 ? 1.212 -1.339 66.666 1.00 29.30 188 ALA A N 1
ATOM 1560 C CA . ALA A 1 188 ? 0.211 -0.730 65.802 1.00 29.30 188 ALA A CA 1
ATOM 1561 C C . ALA A 1 188 ? -0.334 -1.778 64.807 1.00 29.30 188 ALA A C 1
ATOM 1563 O O . ALA A 1 188 ? 0.453 -2.462 64.137 1.00 29.30 188 ALA A O 1
ATOM 1564 N N . PRO A 1 189 ? -1.670 -1.932 64.681 1.00 29.89 189 PRO A N 1
ATOM 1565 C CA . PRO A 1 189 ? -2.251 -2.848 63.712 1.00 29.89 189 PRO A CA 1
ATOM 1566 C C . PRO A 1 189 ? -1.699 -2.476 62.341 1.00 29.89 189 PRO A C 1
ATOM 1568 O O . PRO A 1 189 ? -1.780 -1.318 61.933 1.00 29.89 189 PRO A O 1
ATOM 1571 N N . ARG A 1 190 ? -1.085 -3.449 61.655 1.00 27.64 190 ARG A N 1
ATOM 1572 C CA . ARG A 1 190 ? -0.511 -3.258 60.320 1.00 27.64 190 ARG A CA 1
ATOM 1573 C C . ARG A 1 190 ? -1.554 -2.566 59.447 1.00 27.64 190 ARG A C 1
ATOM 1575 O O . ARG A 1 190 ? -2.520 -3.197 59.026 1.00 27.64 190 ARG A O 1
ATOM 1582 N N . ILE A 1 191 ? -1.369 -1.275 59.179 1.00 32.25 191 ILE A N 1
ATOM 1583 C CA . ILE A 1 191 ? -2.202 -0.561 58.221 1.00 32.25 191 ILE A CA 1
ATOM 1584 C C . ILE A 1 191 ? -1.813 -1.136 56.866 1.00 32.25 191 ILE A C 1
ATOM 1586 O O . ILE A 1 191 ? -0.773 -0.793 56.304 1.00 32.25 191 ILE A O 1
ATOM 1590 N N . ILE A 1 192 ? -2.621 -2.075 56.379 1.00 29.14 192 ILE A N 1
ATOM 1591 C CA . ILE A 1 192 ? -2.502 -2.610 55.029 1.00 29.14 192 ILE A CA 1
ATOM 1592 C C . ILE A 1 192 ? -2.837 -1.444 54.093 1.00 29.14 192 ILE A C 1
ATOM 1594 O O . ILE A 1 192 ? -4.006 -1.067 53.927 1.00 29.14 192 ILE A O 1
ATOM 1598 N N . LYS A 1 193 ? -1.781 -0.802 53.579 1.00 30.36 193 LYS A N 1
ATOM 1599 C CA . LYS A 1 193 ? -1.881 0.394 52.735 1.00 30.36 193 LYS A CA 1
ATOM 1600 C C . LYS A 1 193 ? -2.490 0.064 51.377 1.00 30.36 193 LYS A C 1
ATOM 1602 O O . LYS A 1 193 ? -3.330 0.825 50.924 1.00 30.36 193 LYS A O 1
ATOM 1607 N N . ASP A 1 194 ? -2.236 -1.137 50.866 1.00 34.19 194 ASP A N 1
ATOM 1608 C CA . ASP A 1 194 ? -2.761 -1.593 49.584 1.00 34.19 194 ASP A CA 1
ATOM 1609 C C . ASP A 1 194 ? -3.414 -2.967 49.746 1.00 34.19 194 ASP A C 1
ATOM 1611 O O . ASP A 1 194 ? -2.804 -4.010 49.524 1.00 34.19 194 ASP A O 1
ATOM 1615 N N . ILE A 1 195 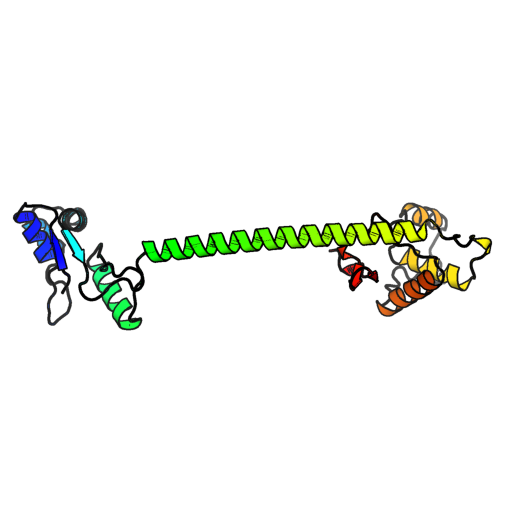? -4.683 -2.978 50.161 1.00 34.75 195 ILE A N 1
ATOM 1616 C CA . ILE A 1 195 ? -5.544 -4.118 49.836 1.00 34.75 195 ILE A CA 1
ATOM 1617 C C . ILE A 1 195 ? -5.986 -3.859 48.395 1.00 34.75 195 ILE A C 1
ATOM 1619 O O . ILE A 1 195 ? -7.026 -3.249 48.172 1.00 34.75 195 ILE A O 1
ATOM 1623 N N . SER A 1 196 ? -5.153 -4.232 47.420 1.00 39.66 196 SER A N 1
ATOM 1624 C CA . SER A 1 196 ? -5.620 -4.342 46.039 1.00 39.66 196 SER A CA 1
ATOM 1625 C C . SER A 1 196 ? -6.523 -5.563 46.000 1.00 39.66 196 SER A C 1
ATOM 1627 O O . SER A 1 196 ? -6.083 -6.705 46.147 1.00 39.66 196 SER A O 1
ATOM 1629 N N . LEU A 1 197 ? -7.814 -5.290 45.950 1.00 44.34 197 LEU A N 1
ATOM 1630 C CA . LEU A 1 197 ? -8.837 -6.306 45.916 1.00 44.34 197 LEU A CA 1
ATOM 1631 C C . LEU A 1 197 ? -8.774 -6.976 44.547 1.00 44.34 197 LEU A C 1
ATOM 1633 O O . LEU A 1 197 ? -8.604 -6.346 43.508 1.00 44.34 197 LEU A O 1
ATOM 1637 N N . THR A 1 198 ? -8.822 -8.300 44.546 1.00 55.50 198 THR A N 1
ATOM 1638 C CA . THR A 1 198 ? -8.975 -9.069 43.312 1.00 55.50 198 THR A CA 1
ATOM 1639 C C . THR A 1 198 ? -10.219 -8.584 42.565 1.00 55.50 198 THR A C 1
ATOM 1641 O O . THR A 1 198 ? -11.216 -8.292 43.222 1.00 55.50 198 THR A O 1
ATOM 1644 N N . LYS A 1 199 ? -10.215 -8.613 41.225 1.00 55.62 199 LYS A N 1
ATOM 1645 C CA . LYS A 1 199 ? -11.358 -8.223 40.373 1.00 55.62 199 LYS A CA 1
ATOM 1646 C C . LYS A 1 199 ? -12.721 -8.735 40.879 1.00 55.62 199 LYS A C 1
ATOM 1648 O O . LYS A 1 199 ? -13.684 -7.984 40.908 1.00 55.62 199 LYS A O 1
ATOM 1653 N N . ALA A 1 200 ? -12.771 -9.975 41.368 1.00 55.41 200 ALA A N 1
ATOM 1654 C CA . ALA A 1 200 ? -13.982 -10.595 41.912 1.00 55.41 200 ALA A CA 1
ATOM 1655 C C . ALA A 1 200 ? -14.543 -9.911 43.178 1.00 55.41 200 ALA A C 1
ATOM 1657 O O . ALA A 1 200 ? -15.751 -9.892 43.387 1.00 55.41 200 ALA A O 1
ATOM 1658 N N . PHE A 1 201 ? -13.682 -9.358 44.035 1.00 61.22 201 PHE A N 1
ATOM 1659 C CA . PHE A 1 201 ? -14.119 -8.672 45.250 1.00 61.22 201 PHE A CA 1
ATOM 1660 C C . PHE A 1 201 ? -14.628 -7.263 44.931 1.00 61.22 201 PHE A C 1
ATOM 1662 O O . PHE A 1 201 ? -15.645 -6.852 45.481 1.00 61.22 201 PHE A O 1
ATOM 1669 N N . ASP A 1 202 ? -13.982 -6.549 44.006 1.00 59.69 202 ASP A N 1
ATOM 1670 C CA . ASP A 1 202 ? -14.476 -5.250 43.533 1.00 59.69 202 ASP A CA 1
ATOM 1671 C C . ASP A 1 202 ? -15.833 -5.385 42.825 1.00 59.69 202 ASP A C 1
ATOM 1673 O O . ASP A 1 202 ? -16.739 -4.589 43.077 1.00 59.69 202 ASP A O 1
ATOM 1677 N N . GLU A 1 203 ? -16.008 -6.430 42.009 1.00 60.88 203 GLU A N 1
ATOM 1678 C CA . GLU A 1 203 ? -17.296 -6.786 41.399 1.00 60.88 203 GLU A CA 1
ATOM 1679 C C . GLU A 1 203 ? -18.370 -7.060 42.469 1.00 60.88 203 GLU A C 1
ATOM 1681 O O . GLU A 1 203 ? -19.461 -6.497 42.387 1.00 60.88 203 GLU A O 1
ATOM 1686 N N . GLU A 1 204 ? -18.056 -7.817 43.532 1.00 64.38 204 GLU A N 1
ATOM 1687 C CA . GLU A 1 204 ? -19.005 -8.064 44.630 1.00 64.38 204 GLU A CA 1
ATOM 1688 C C . GLU A 1 204 ? -19.391 -6.775 45.380 1.00 64.38 204 GLU A C 1
ATOM 1690 O O . GLU A 1 204 ? -20.572 -6.567 45.688 1.00 64.38 204 GLU A O 1
ATOM 1695 N N . ILE A 1 205 ? -18.420 -5.898 45.683 1.00 64.94 205 ILE A N 1
ATOM 1696 C CA . ILE A 1 205 ? -18.703 -4.606 46.325 1.00 64.94 205 ILE A CA 1
ATOM 1697 C C . ILE A 1 205 ? -19.659 -3.796 45.443 1.00 64.94 205 ILE A C 1
ATOM 1699 O O . ILE A 1 205 ? -20.686 -3.310 45.926 1.00 64.94 205 ILE A O 1
ATOM 1703 N N . LEU A 1 206 ? -19.334 -3.650 44.155 1.00 62.78 206 LEU A N 1
ATOM 1704 C CA . LEU A 1 206 ?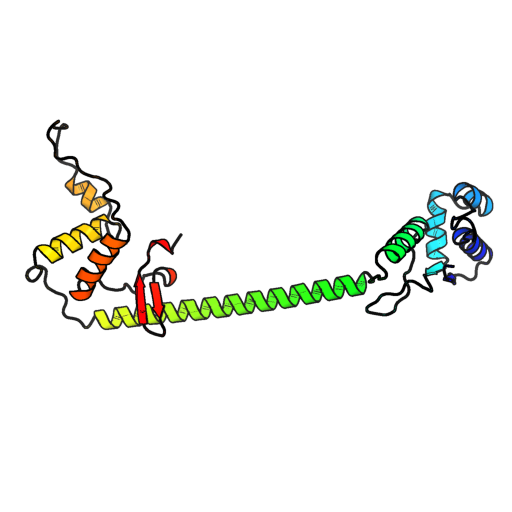 -20.116 -2.851 43.216 1.00 62.78 206 LEU A CA 1
ATOM 1705 C C . LEU A 1 206 ? -21.523 -3.419 43.018 1.00 62.78 206 LEU A C 1
ATOM 1707 O O . LEU A 1 206 ? -22.484 -2.649 43.049 1.00 62.78 206 LEU A O 1
ATOM 1711 N N . ASP A 1 207 ? -21.672 -4.739 42.905 1.00 64.00 207 ASP A N 1
ATOM 1712 C CA . ASP A 1 207 ? -22.975 -5.394 42.772 1.00 64.00 207 ASP A CA 1
ATOM 1713 C C . ASP A 1 207 ? -23.857 -5.168 44.002 1.00 64.00 207 ASP A C 1
ATOM 1715 O O . ASP A 1 207 ? -25.034 -4.811 43.873 1.00 64.00 207 ASP A O 1
ATOM 1719 N N . ARG A 1 208 ? -23.297 -5.293 45.214 1.00 66.00 208 ARG A N 1
ATOM 1720 C CA . ARG A 1 208 ? -24.050 -5.043 46.456 1.00 66.00 208 ARG A CA 1
ATOM 1721 C C . ARG A 1 208 ? -24.445 -3.580 46.618 1.00 66.00 208 ARG A C 1
ATOM 1723 O O . ARG A 1 208 ? -25.553 -3.298 47.083 1.00 66.00 208 ARG A O 1
ATOM 1730 N N . LEU A 1 209 ? -23.568 -2.652 46.240 1.00 65.69 209 LEU A N 1
ATOM 1731 C CA . LEU A 1 209 ? -23.876 -1.224 46.277 1.00 65.69 209 LEU A CA 1
ATOM 1732 C C . LEU A 1 209 ? -24.914 -0.841 45.209 1.00 65.69 209 LEU A C 1
ATOM 1734 O O . LEU A 1 209 ? -25.848 -0.097 45.511 1.00 65.69 209 LEU A O 1
ATOM 1738 N N . LYS A 1 210 ? -24.823 -1.406 43.999 1.00 65.44 210 LYS A N 1
ATOM 1739 C CA . LYS A 1 210 ? -25.791 -1.216 42.906 1.00 65.44 210 LYS A CA 1
ATOM 1740 C C . LYS A 1 210 ? -27.169 -1.773 43.260 1.00 65.44 210 LYS A C 1
ATOM 1742 O O . LYS A 1 210 ? -28.167 -1.082 43.061 1.00 65.44 210 LYS A O 1
ATOM 1747 N N . ALA A 1 211 ? -27.236 -2.974 43.839 1.00 65.81 211 ALA A N 1
ATOM 1748 C CA . ALA A 1 211 ? -28.487 -3.596 44.284 1.00 65.81 211 ALA A CA 1
ATOM 1749 C C . ALA A 1 211 ? -29.232 -2.751 45.332 1.00 65.81 211 ALA A C 1
ATOM 1751 O O . ALA A 1 211 ? -30.457 -2.803 45.414 1.00 65.81 211 ALA A O 1
ATOM 1752 N N . ARG A 1 212 ? -28.497 -1.948 46.112 1.00 65.44 212 ARG A N 1
ATOM 1753 C CA . ARG A 1 212 ? -29.045 -1.022 47.114 1.00 65.44 212 ARG A CA 1
ATOM 1754 C C . ARG A 1 212 ? -29.204 0.416 46.610 1.00 65.44 212 ARG A C 1
ATOM 1756 O O . ARG A 1 212 ? -29.569 1.280 47.396 1.00 65.44 212 ARG A O 1
ATOM 1763 N N . GLY A 1 213 ? -28.931 0.681 45.330 1.00 63.41 213 GLY A N 1
ATOM 1764 C CA . GLY A 1 213 ? -29.037 2.020 44.741 1.00 63.41 213 GLY A CA 1
ATOM 1765 C C . GLY A 1 213 ? -28.009 3.028 45.265 1.00 63.41 213 GLY A C 1
ATOM 1766 O O . GLY A 1 213 ? -28.235 4.226 45.159 1.00 63.41 213 GLY A O 1
ATOM 1767 N N . LEU A 1 214 ? -26.896 2.557 45.837 1.00 63.97 214 LEU A N 1
ATOM 1768 C CA . LEU A 1 214 ? -25.861 3.390 46.462 1.00 63.97 214 LEU A CA 1
ATOM 1769 C C . LEU A 1 214 ? -24.726 3.784 45.505 1.00 63.97 214 LEU A C 1
ATOM 1771 O O . LEU A 1 214 ? -23.866 4.581 45.868 1.00 63.97 214 LEU A O 1
ATOM 1775 N N . VAL A 1 215 ? -24.704 3.212 44.299 1.00 63.41 215 VAL A N 1
ATOM 1776 C CA . VAL A 1 215 ? -23.755 3.553 43.232 1.00 63.41 215 VAL A CA 1
ATOM 1777 C C . VAL A 1 215 ? -24.538 3.984 42.002 1.00 63.41 215 VAL A C 1
ATOM 1779 O O . VAL A 1 215 ? -25.474 3.306 41.571 1.00 63.41 215 VAL A O 1
ATOM 1782 N N . ALA A 1 216 ? -24.125 5.119 41.449 1.00 63.53 216 ALA A N 1
ATOM 1783 C CA . ALA A 1 216 ? -24.709 5.758 40.285 1.00 63.53 216 ALA A CA 1
ATOM 1784 C C . ALA A 1 216 ? -23.687 5.813 39.142 1.00 63.53 216 ALA A C 1
ATOM 1786 O O . ALA A 1 216 ? -22.477 5.855 39.371 1.00 63.53 216 ALA A O 1
ATOM 1787 N N . VAL A 1 217 ? -24.185 5.811 37.908 1.00 65.81 217 VAL A N 1
ATOM 1788 C CA . VAL A 1 217 ? -23.362 6.051 36.719 1.00 65.81 217 VAL A CA 1
ATOM 1789 C C . VAL A 1 217 ? -23.239 7.558 36.578 1.00 65.81 217 VAL A C 1
ATOM 1791 O O . VAL A 1 217 ? -24.258 8.219 36.437 1.00 65.81 217 VAL A O 1
ATOM 1794 N N . SER A 1 218 ? -22.027 8.108 36.610 1.00 69.44 218 SER A N 1
ATOM 1795 C CA . SER A 1 218 ? -21.827 9.548 36.420 1.00 69.44 218 SER A CA 1
ATOM 1796 C C . SER A 1 218 ? -21.935 9.927 34.942 1.00 69.44 218 SER A C 1
ATOM 1798 O O . SER A 1 218 ? -21.371 9.252 34.084 1.00 69.44 218 SER A O 1
ATOM 1800 N N . ALA A 1 219 ? -22.572 11.063 34.644 1.00 68.44 219 ALA A N 1
ATOM 1801 C CA . ALA A 1 219 ? -22.578 11.642 33.297 1.00 68.44 219 ALA A CA 1
ATOM 1802 C C . ALA A 1 219 ? -21.170 12.037 32.796 1.00 68.44 219 ALA A C 1
ATOM 1804 O O . ALA A 1 219 ? -20.956 12.193 31.597 1.00 68.44 219 ALA A O 1
ATOM 1805 N N . ALA A 1 220 ? -20.203 12.192 33.709 1.00 71.38 220 ALA A N 1
ATOM 1806 C CA . ALA A 1 220 ? -18.813 12.505 33.385 1.00 71.38 220 ALA A CA 1
ATOM 1807 C C . ALA A 1 220 ? -17.954 11.261 33.089 1.00 71.38 220 ALA A C 1
ATOM 1809 O O . ALA A 1 220 ? -16.768 11.401 32.799 1.00 71.38 220 ALA A O 1
ATOM 1810 N N . SER A 1 221 ? -18.510 10.050 33.197 1.00 69.88 221 SER A N 1
ATOM 1811 C CA . SER A 1 221 ? -17.754 8.819 32.969 1.00 69.88 221 SER A CA 1
ATOM 1812 C C . SER A 1 221 ? -17.467 8.588 31.480 1.00 69.88 221 SER A C 1
ATOM 1814 O O . SER A 1 221 ? -18.330 8.786 30.626 1.00 69.88 221 SER A O 1
ATOM 1816 N N . GLU A 1 222 ? -16.254 8.126 31.171 1.00 74.38 222 GLU A N 1
ATOM 1817 C CA . GLU A 1 222 ? -15.848 7.804 29.799 1.00 74.38 222 GLU A CA 1
ATOM 1818 C C . GLU A 1 222 ? -16.533 6.516 29.302 1.00 74.38 222 GLU A C 1
ATOM 1820 O O . GLU A 1 222 ? -16.530 5.514 30.030 1.00 74.38 222 GLU A O 1
ATOM 1825 N N . PRO A 1 223 ? -17.085 6.486 28.073 1.00 76.81 223 PRO A N 1
ATOM 1826 C CA . PRO A 1 223 ? -17.756 5.311 27.513 1.00 76.81 223 PRO A CA 1
ATOM 1827 C C . PRO A 1 223 ? -16.940 4.018 27.552 1.00 76.81 223 PRO A C 1
ATOM 1829 O O . PRO A 1 223 ? -17.497 2.939 27.737 1.00 76.81 223 PRO A O 1
ATOM 1832 N N . GLU A 1 224 ? -15.621 4.112 27.405 1.00 75.62 224 GLU A N 1
ATOM 1833 C CA . GLU A 1 224 ? -14.708 2.967 27.360 1.00 75.62 224 GLU A CA 1
ATOM 1834 C C . GLU A 1 224 ? -14.663 2.177 28.679 1.00 75.62 224 GLU A C 1
ATOM 1836 O O . GLU A 1 224 ? -14.324 0.992 28.673 1.00 75.62 224 GLU A O 1
ATOM 1841 N N . THR A 1 225 ? -15.054 2.806 29.795 1.00 68.06 225 THR A N 1
ATOM 1842 C CA . THR A 1 225 ? -15.135 2.164 31.120 1.00 68.06 225 THR A CA 1
ATOM 1843 C C . THR A 1 225 ? -16.338 1.235 31.275 1.00 68.06 225 THR A C 1
ATOM 1845 O O . THR A 1 225 ? -16.415 0.507 32.263 1.00 68.06 225 THR A O 1
ATOM 1848 N N . PHE A 1 226 ? -17.277 1.223 30.323 1.00 69.75 226 PHE A N 1
ATOM 1849 C CA . PHE A 1 226 ? -18.505 0.439 30.421 1.00 69.75 226 PHE A CA 1
ATOM 1850 C C . PHE A 1 226 ? -18.604 -0.653 29.355 1.00 69.75 226 PHE A C 1
ATOM 1852 O O . PHE A 1 226 ? -18.155 -0.521 28.216 1.00 69.75 226 PHE A O 1
ATOM 1859 N N . GLY A 1 227 ? -19.241 -1.758 29.735 1.00 69.44 227 GLY A N 1
ATOM 1860 C CA . GLY A 1 227 ? -19.762 -2.747 28.801 1.00 69.44 227 GLY A CA 1
ATOM 1861 C C . GLY A 1 227 ? -21.193 -2.392 28.413 1.00 69.44 227 GLY A C 1
ATOM 1862 O O . GLY A 1 227 ? -22.027 -2.179 29.295 1.00 69.44 227 GLY A O 1
ATOM 1863 N N . PHE A 1 228 ? -21.481 -2.381 27.114 1.00 70.50 228 PHE A N 1
ATOM 1864 C CA . PHE A 1 228 ? -22.821 -2.167 26.571 1.00 70.50 228 PHE A CA 1
ATOM 1865 C C . PHE A 1 228 ? -23.331 -3.455 25.924 1.00 70.50 228 PHE A C 1
ATOM 1867 O O . PHE A 1 228 ? -22.586 -4.141 25.219 1.00 70.50 228 PHE A O 1
ATOM 1874 N N . HIS A 1 229 ? -24.596 -3.783 26.168 1.00 72.00 229 HIS A N 1
ATOM 1875 C CA . HIS A 1 229 ? -25.332 -4.785 25.409 1.00 72.00 229 HIS A CA 1
ATOM 1876 C C . HIS A 1 229 ? -26.636 -4.146 24.951 1.00 72.00 229 HIS A C 1
ATOM 1878 O O . HIS A 1 229 ? -27.447 -3.749 25.789 1.00 72.00 229 HIS A O 1
ATOM 1884 N N . GLU A 1 230 ? -26.793 -4.010 23.633 1.00 74.75 230 GLU A N 1
ATOM 1885 C CA . GLU A 1 230 ? -27.869 -3.214 23.033 1.00 74.75 230 GLU A CA 1
ATOM 1886 C C . GLU A 1 230 ? -27.877 -1.796 23.640 1.00 74.75 230 GLU A C 1
ATOM 1888 O O . GLU A 1 230 ? -26.852 -1.117 23.611 1.00 74.75 230 GLU A O 1
ATOM 1893 N N . ASP A 1 231 ? -28.986 -1.385 24.257 1.00 71.75 231 ASP A N 1
ATOM 1894 C CA . ASP A 1 231 ? -29.169 -0.058 24.854 1.00 71.75 231 ASP A CA 1
ATOM 1895 C C . ASP A 1 231 ? -28.941 -0.035 26.382 1.00 71.75 231 ASP A C 1
ATOM 1897 O O . ASP A 1 231 ? -29.395 0.880 27.081 1.00 71.75 231 ASP A O 1
ATOM 1901 N N . LEU A 1 232 ? -28.283 -1.058 26.943 1.00 62.28 232 LEU A N 1
ATOM 1902 C CA . LEU A 1 232 ? -28.091 -1.204 28.388 1.00 62.28 232 LEU A CA 1
ATOM 1903 C C . LEU A 1 232 ? -26.617 -1.293 28.790 1.00 62.28 232 LEU A C 1
ATOM 1905 O O . LEU A 1 232 ? -25.814 -2.014 28.199 1.00 62.28 232 LEU A O 1
ATOM 1909 N N . ILE A 1 233 ? -26.289 -0.597 29.881 1.00 64.94 233 ILE A N 1
ATOM 1910 C CA . ILE A 1 233 ? -25.001 -0.709 30.572 1.00 64.94 233 ILE A CA 1
ATOM 1911 C C . ILE A 1 233 ? -25.006 -2.015 31.374 1.00 64.94 233 ILE A C 1
ATOM 1913 O O . ILE A 1 233 ? -25.709 -2.134 32.385 1.00 64.94 233 ILE A O 1
ATOM 1917 N N . VAL A 1 234 ? -24.221 -2.993 30.927 1.00 66.31 234 VAL A N 1
ATOM 1918 C CA . VAL A 1 234 ? -24.159 -4.343 31.514 1.00 66.31 234 VAL A CA 1
ATOM 1919 C C . VAL A 1 234 ? -22.956 -4.560 32.427 1.00 66.31 234 VAL A C 1
ATOM 1921 O O . VAL A 1 234 ? -22.996 -5.461 33.258 1.00 66.31 234 VAL A O 1
ATOM 1924 N N . GLY A 1 235 ? -21.914 -3.729 32.335 1.00 62.94 235 GLY A N 1
ATOM 1925 C CA . GLY A 1 235 ? -20.723 -3.870 33.176 1.00 62.94 235 GLY A CA 1
ATOM 1926 C C . GLY A 1 235 ? -19.905 -2.590 33.297 1.00 62.94 235 GLY A C 1
ATOM 1927 O O . GLY A 1 235 ? -20.065 -1.670 32.497 1.00 62.94 235 GLY A O 1
ATOM 1928 N N . TYR A 1 236 ? -19.030 -2.555 34.299 1.00 62.28 236 TYR A N 1
ATOM 1929 C CA . TYR A 1 236 ? -18.066 -1.486 34.549 1.00 62.28 236 TYR A CA 1
ATOM 1930 C C . TYR A 1 236 ? -16.675 -2.107 34.705 1.00 62.28 236 TYR A C 1
ATOM 1932 O O . TYR A 1 236 ? -16.503 -3.043 35.482 1.00 62.28 236 TYR A O 1
ATOM 1940 N N . ASP A 1 237 ? -15.707 -1.619 33.938 1.00 60.69 237 ASP A N 1
ATOM 1941 C CA . ASP A 1 237 ? -14.335 -2.119 33.902 1.00 60.69 237 ASP A CA 1
ATOM 1942 C C . ASP A 1 237 ? -13.363 -0.927 33.811 1.00 60.69 237 ASP A C 1
ATOM 1944 O O . ASP A 1 237 ? -13.029 -0.470 32.712 1.00 60.69 237 ASP A O 1
ATOM 1948 N N . PRO A 1 238 ? -12.919 -0.382 34.959 1.00 52.31 238 PRO A N 1
ATOM 1949 C CA . PRO A 1 238 ? -12.070 0.807 34.993 1.00 52.31 238 PRO A CA 1
ATOM 1950 C C . PRO A 1 238 ? -10.681 0.566 34.385 1.00 52.31 238 PRO A C 1
ATOM 1952 O O . PRO A 1 238 ? -10.032 1.518 33.967 1.00 52.31 238 PRO A O 1
ATOM 1955 N N . GLY A 1 239 ? -10.236 -0.693 34.269 1.00 52.69 239 GLY A N 1
ATOM 1956 C CA . GLY A 1 239 ? -8.952 -1.052 33.656 1.00 52.69 239 GLY A CA 1
ATOM 1957 C C . GLY A 1 239 ? -8.912 -0.918 32.128 1.00 52.69 239 GLY A C 1
ATOM 1958 O O . GLY A 1 239 ? -7.860 -1.131 31.527 1.00 52.69 239 GLY A O 1
ATOM 1959 N N . ARG A 1 240 ? -10.040 -0.582 31.485 1.00 52.69 240 ARG A N 1
ATOM 1960 C CA . ARG A 1 240 ? -10.122 -0.353 30.030 1.00 52.69 240 ARG A CA 1
ATOM 1961 C C . ARG A 1 240 ? -9.647 1.027 29.591 1.00 52.69 240 ARG A C 1
ATOM 1963 O O . ARG A 1 240 ? -9.415 1.225 28.401 1.00 52.69 240 ARG A O 1
ATOM 1970 N N . VAL A 1 241 ? -9.501 1.959 30.528 1.00 47.22 241 VAL A N 1
ATOM 1971 C CA . VAL A 1 241 ? -8.922 3.280 30.278 1.00 47.22 241 VAL A CA 1
ATOM 1972 C C . VAL A 1 241 ? -7.447 3.207 30.662 1.00 47.22 241 VAL A C 1
ATOM 1974 O O . VAL A 1 241 ? -7.123 3.076 31.840 1.00 47.22 241 VAL A O 1
ATOM 1977 N N . GLN A 1 242 ? -6.570 3.219 29.656 1.00 37.38 242 GLN A N 1
ATOM 1978 C CA . GLN A 1 242 ? -5.124 3.404 29.821 1.00 37.38 242 GLN A CA 1
ATOM 1979 C C . GLN A 1 242 ? -4.757 4.869 29.621 1.00 37.38 242 GLN A C 1
ATOM 1981 O O . GLN A 1 242 ? -5.311 5.478 28.677 1.00 37.38 242 GLN A O 1
#

Sequence (242 aa):
MSTTKFLTEDEHLIQLARLYWELDREEKTFPHQLKSLAPRFAIPANKLTKTVLETCEASSPAIVCETCGRARRYDSRKDYLEAQRYYSRYGSWRCWECYNEEERRRREEEEKRRELAARQALALRLHHKELIEKAHARQEGRDYLLPTELSLTSAVYLFSAMKAGGPVCPRAFWERLTTGFEEPDVFAPRIIKDISLTKAFDEEILDRLKARGLVAVSAASEPETFGFHEDLIVGYDPGRVQ

Secondary structure (DSSP, 8-state):
-PEEEES---HHHHHHHHHHH---TTT-S--S-HHHHHHHTT--HHHHHHHHHHHEEEEEEEEE-TTT-PEEE-SSHHHHHHHHHHHHHHS----HHHHHHHHHHHHHHHHHHHHHHHHHHHHHHHHHHHHHHHHHHHHHTS-PPPGGG--HHHHHHHHHHHHTT-S---HHHHHHHHS---S--TTS----S-----HHHHHHHHHHHHHTT-----TTS-GGGEEEETTEEEEE-GGG--

Radius of gyration: 40.2 Å; Cα contacts (8 Å, |Δi|>4): 198; chains: 1; bounding box: 72×34×109 Å